Protein AF-A0A511BC73-F1 (afdb_monomer_lite)

Secondary structure (DSSP, 8-state):
-HHHHHHHHHHHHH--HHHHHHHHHHHHHHHHHHHHHHHHHHHHHS-HHHHHHHHHHHHHHTT--HHHHHHHHHHHHHHHHHGGGSHHHHHHHHH-S-HHHHHHHHHHGGGGGGHHHHHHHHHHHHHHTT---SSGGGHHHHHHHHHS-HHHHHHHHHHHHHHHHHHHHHHHHHHHHHIIIIISTT--HHHHHHHHHHHHHHHHHHHHHHHHH----HHHHHHHHHHHHHTTHHHHHHHHTTEE--HHHHHHHHHHHHHHHHHHHHTT---TT--HHHHHHHHHHHHHHHHS--EEPPTTSHHHHHHHHHHTTS--

Organism: NCBI:txid1307948

Structure (mmCIF, N/CA/C/O backbone):
data_AF-A0A511BC73-F1
#
_entry.id   AF-A0A511BC73-F1
#
loop_
_atom_site.group_PDB
_atom_site.id
_atom_site.type_symbol
_atom_site.label_atom_id
_atom_site.label_alt_id
_atom_site.label_comp_id
_atom_site.label_asym_id
_atom_site.label_entity_id
_atom_site.label_seq_id
_atom_site.pdbx_PDB_ins_code
_atom_site.Cartn_x
_atom_site.Cartn_y
_atom_site.Cartn_z
_atom_site.occupancy
_atom_site.B_iso_or_equiv
_atom_site.auth_seq_id
_atom_site.auth_comp_id
_atom_site.auth_asym_id
_atom_site.auth_atom_id
_atom_site.pdbx_PDB_model_num
ATOM 1 N N . MET A 1 1 ? 21.323 -2.247 4.397 1.00 65.62 1 MET A N 1
ATOM 2 C CA . MET A 1 1 ? 20.007 -2.261 5.076 1.00 65.62 1 MET A CA 1
ATOM 3 C C . MET A 1 1 ? 20.042 -1.584 6.439 1.00 65.62 1 MET A C 1
ATOM 5 O O . MET A 1 1 ? 19.253 -0.673 6.628 1.00 65.62 1 MET A O 1
ATOM 9 N N . LEU A 1 2 ? 20.962 -1.939 7.345 1.00 70.19 2 LEU A N 1
ATOM 10 C CA . LEU A 1 2 ? 21.127 -1.262 8.647 1.00 70.19 2 LEU A CA 1
ATOM 11 C C . LEU A 1 2 ? 21.254 0.269 8.550 1.00 70.19 2 LEU A C 1
ATOM 13 O O . LEU A 1 2 ? 20.572 0.986 9.271 1.00 70.19 2 LEU A O 1
ATOM 17 N N . THR A 1 3 ? 22.047 0.769 7.600 1.00 75.44 3 THR A N 1
ATOM 18 C CA . THR A 1 3 ? 22.188 2.212 7.336 1.00 75.44 3 THR A CA 1
ATOM 19 C C . THR A 1 3 ? 20.869 2.871 6.924 1.00 75.44 3 THR A C 1
ATOM 21 O O . THR A 1 3 ? 20.518 3.923 7.447 1.00 75.44 3 THR A O 1
ATOM 24 N N . ALA A 1 4 ? 20.099 2.230 6.041 1.00 73.56 4 ALA A N 1
ATOM 25 C CA . ALA A 1 4 ? 18.786 2.714 5.619 1.00 73.56 4 ALA A CA 1
ATOM 26 C C . ALA A 1 4 ? 17.777 2.715 6.780 1.00 73.56 4 ALA A C 1
ATOM 28 O O . ALA A 1 4 ? 17.072 3.701 6.969 1.00 73.56 4 ALA A O 1
ATOM 29 N N . GLY A 1 5 ? 17.756 1.655 7.596 1.00 73.19 5 GLY A N 1
ATOM 30 C CA . GLY A 1 5 ? 16.916 1.574 8.794 1.00 73.19 5 GLY A CA 1
ATOM 31 C C . GLY A 1 5 ? 17.239 2.660 9.821 1.00 73.19 5 GLY A C 1
ATOM 32 O O . GLY A 1 5 ? 16.329 3.292 10.350 1.00 73.19 5 GLY A O 1
ATOM 33 N N . GLY A 1 6 ? 18.527 2.942 10.039 1.00 77.75 6 GLY A N 1
ATOM 34 C CA . GLY A 1 6 ? 18.976 4.024 10.917 1.00 77.75 6 GLY A CA 1
ATOM 35 C C . GLY A 1 6 ? 18.544 5.409 10.429 1.00 77.75 6 GLY A C 1
ATOM 36 O O . GLY A 1 6 ? 18.034 6.199 11.218 1.00 77.75 6 GLY A O 1
ATOM 37 N N . ILE A 1 7 ? 18.672 5.682 9.125 1.00 81.06 7 ILE A N 1
ATOM 38 C CA . ILE A 1 7 ? 18.214 6.944 8.515 1.00 81.06 7 ILE A CA 1
ATOM 39 C C . ILE A 1 7 ? 16.698 7.100 8.665 1.00 81.06 7 ILE A C 1
ATOM 41 O O . ILE A 1 7 ? 16.226 8.171 9.038 1.00 81.06 7 ILE A O 1
ATOM 45 N N . VAL A 1 8 ? 15.936 6.034 8.410 1.00 78.50 8 VAL A N 1
ATOM 46 C CA . VAL A 1 8 ? 14.476 6.027 8.572 1.00 78.50 8 VAL A CA 1
ATOM 47 C C . VAL A 1 8 ? 14.093 6.296 10.023 1.00 78.50 8 VAL A C 1
ATOM 49 O O . VAL A 1 8 ? 13.240 7.144 10.276 1.00 78.50 8 VAL A O 1
ATOM 52 N N . PHE A 1 9 ? 14.712 5.599 10.976 1.00 76.69 9 PHE A N 1
ATOM 53 C CA . PHE A 1 9 ? 14.419 5.788 12.392 1.00 76.69 9 PHE A CA 1
ATOM 54 C C . PHE A 1 9 ? 14.728 7.217 12.838 1.00 76.69 9 PHE A C 1
ATOM 56 O O . PHE A 1 9 ? 13.879 7.859 13.448 1.00 76.69 9 PHE A O 1
ATOM 63 N N . LEU A 1 10 ? 15.903 7.740 12.479 1.00 80.25 10 LEU A N 1
ATOM 64 C CA . LEU A 1 10 ? 16.304 9.102 12.818 1.00 80.25 10 LEU A CA 1
ATOM 65 C C . LEU A 1 10 ? 15.359 10.132 12.191 1.00 80.25 10 LEU A C 1
ATOM 67 O O . LEU A 1 10 ? 14.933 11.069 12.863 1.00 80.25 10 LEU A O 1
ATOM 71 N N . TYR A 1 11 ? 14.959 9.916 10.934 1.00 80.19 11 TYR A N 1
ATOM 72 C CA . TYR A 1 11 ? 13.943 10.734 10.285 1.00 80.19 11 TYR A CA 1
ATOM 73 C C . TYR A 1 11 ? 12.630 10.700 11.065 1.00 80.19 11 TYR A C 1
ATOM 75 O O . TYR A 1 11 ? 12.110 11.765 11.362 1.00 80.19 11 TYR A O 1
ATOM 83 N N . ILE A 1 12 ? 12.109 9.529 11.438 1.00 77.19 12 ILE A N 1
ATOM 84 C CA . ILE A 1 12 ? 10.829 9.405 12.156 1.00 77.19 12 ILE A CA 1
ATOM 85 C C . ILE A 1 12 ? 10.908 10.003 13.567 1.00 77.19 12 ILE A C 1
ATOM 87 O O . ILE 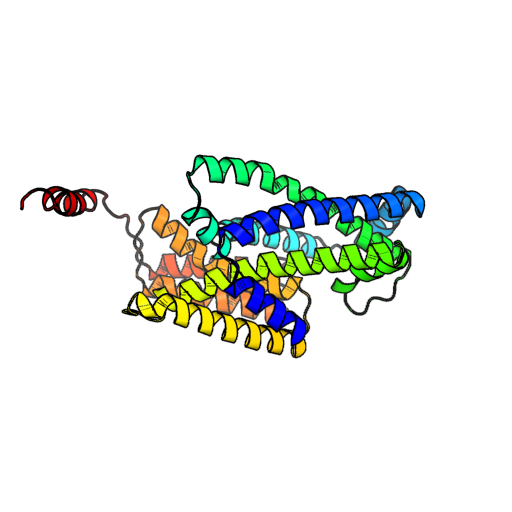A 1 12 ? 9.979 10.689 13.981 1.00 77.19 12 ILE A O 1
ATOM 91 N N . ALA A 1 13 ? 12.010 9.791 14.288 1.00 73.31 13 ALA A N 1
ATOM 92 C CA . ALA A 1 13 ? 12.205 10.316 15.639 1.00 73.31 13 ALA A CA 1
ATOM 93 C C . ALA A 1 13 ? 12.212 11.854 15.670 1.00 73.31 13 ALA A C 1
ATOM 95 O O . ALA A 1 13 ? 11.728 12.466 16.621 1.00 73.31 13 ALA A O 1
ATOM 96 N N . ILE A 1 14 ? 12.742 12.481 14.615 1.00 73.69 14 ILE A N 1
ATOM 97 C CA . ILE A 1 14 ? 12.799 13.942 14.471 1.00 73.69 14 ILE A CA 1
ATOM 98 C C . ILE A 1 14 ? 11.527 14.484 13.793 1.00 73.69 14 ILE A C 1
ATOM 100 O O . ILE A 1 14 ? 11.086 15.602 14.071 1.00 73.69 14 ILE A O 1
ATOM 104 N N . SER A 1 15 ? 10.917 13.706 12.899 1.00 66.44 15 SER A N 1
ATOM 105 C CA . SER A 1 15 ? 9.822 14.159 12.042 1.00 66.44 15 SER A CA 1
ATOM 106 C C . SER A 1 15 ? 8.466 13.976 12.705 1.00 66.44 15 SER A C 1
ATOM 108 O O . SER A 1 15 ? 7.923 12.880 12.796 1.00 66.44 15 SER A O 1
ATOM 110 N N . GLY A 1 16 ? 7.847 15.094 13.077 1.00 68.19 16 GLY A N 1
ATOM 111 C CA . GLY A 1 16 ? 6.411 15.130 13.341 1.00 68.19 16 GLY A CA 1
ATOM 112 C C . GLY A 1 16 ? 5.569 15.030 12.058 1.00 68.19 16 GLY A C 1
ATOM 113 O O . GLY A 1 16 ? 6.071 15.124 10.937 1.00 68.19 16 GLY A O 1
ATOM 114 N N . ILE A 1 17 ? 4.243 14.959 12.224 1.00 69.56 17 ILE A N 1
ATOM 115 C CA . ILE A 1 17 ? 3.255 14.883 11.124 1.00 69.56 17 ILE A CA 1
ATOM 116 C C . ILE A 1 17 ? 3.451 15.994 10.076 1.00 69.56 17 ILE A C 1
ATOM 118 O O . ILE A 1 17 ? 3.321 15.758 8.877 1.00 69.56 17 ILE A O 1
ATOM 122 N N . ARG A 1 18 ? 3.800 17.213 10.512 1.00 71.12 18 ARG A N 1
ATOM 123 C CA . ARG A 1 18 ? 4.000 18.356 9.604 1.00 71.12 18 ARG A CA 1
ATOM 124 C C . ARG A 1 18 ? 5.222 18.184 8.702 1.00 71.12 18 ARG A C 1
ATOM 126 O O . ARG A 1 18 ? 5.148 18.551 7.536 1.00 71.12 18 ARG A O 1
ATOM 133 N N . ALA A 1 19 ? 6.313 17.614 9.214 1.00 75.94 19 ALA A N 1
ATOM 134 C CA . ALA A 1 19 ? 7.517 17.369 8.422 1.00 75.94 19 ALA A CA 1
ATOM 135 C C . ALA A 1 19 ? 7.239 16.349 7.305 1.00 75.94 19 ALA A C 1
ATOM 137 O O . ALA A 1 19 ? 7.610 16.580 6.157 1.00 75.94 19 ALA A O 1
ATOM 138 N N . SER A 1 20 ? 6.489 15.286 7.615 1.00 75.50 20 SER A N 1
ATOM 139 C CA . SER A 1 20 ? 6.067 14.282 6.628 1.00 75.50 20 SER A CA 1
ATOM 140 C C . SER A 1 20 ? 5.235 14.896 5.489 1.00 75.50 20 SER A C 1
ATOM 142 O O . SER A 1 20 ? 5.444 14.567 4.322 1.00 75.50 20 SER A O 1
ATOM 144 N N . ALA A 1 21 ? 4.370 15.874 5.790 1.00 78.69 21 ALA A N 1
ATOM 145 C CA . ALA A 1 21 ? 3.572 16.561 4.773 1.00 78.69 21 ALA A CA 1
ATOM 146 C C . ALA A 1 21 ? 4.428 17.355 3.765 1.00 78.69 21 ALA A C 1
ATOM 148 O O . ALA A 1 21 ? 4.228 17.220 2.559 1.00 78.69 21 ALA A O 1
ATOM 149 N N . TYR A 1 22 ? 5.406 18.144 4.229 1.00 82.00 22 TYR A N 1
ATOM 150 C CA . TYR A 1 22 ? 6.302 18.888 3.330 1.00 82.00 22 TYR A CA 1
ATOM 151 C C . TYR A 1 22 ? 7.173 17.955 2.482 1.00 82.00 22 TYR A C 1
ATOM 153 O O . TYR A 1 22 ? 7.329 18.175 1.281 1.00 82.00 22 TYR A O 1
ATOM 161 N N . VAL A 1 23 ? 7.698 16.887 3.088 1.00 86.56 23 VAL A N 1
ATOM 162 C CA . VAL A 1 23 ? 8.509 15.895 2.371 1.00 86.56 23 VAL A CA 1
ATOM 163 C C . VAL A 1 23 ? 7.677 15.154 1.321 1.00 86.56 23 VAL A C 1
ATOM 165 O O . VAL A 1 23 ? 8.188 14.897 0.232 1.00 86.56 23 VAL A O 1
ATOM 168 N N . SER A 1 24 ? 6.391 14.886 1.579 1.00 85.94 24 SER A N 1
ATOM 169 C CA . SER A 1 24 ? 5.490 14.315 0.568 1.00 85.94 24 SER A CA 1
ATOM 170 C C . SER A 1 24 ? 5.375 15.210 -0.663 1.00 85.94 24 SER A C 1
ATOM 172 O O . SER A 1 24 ? 5.513 14.710 -1.774 1.00 85.94 24 SER A O 1
ATOM 174 N N . VAL A 1 25 ? 5.209 16.525 -0.484 1.00 86.94 25 VAL A N 1
ATOM 175 C CA . VAL A 1 25 ? 5.129 17.468 -1.613 1.00 86.94 25 VAL A CA 1
ATOM 176 C C . VAL A 1 25 ? 6.430 17.474 -2.418 1.00 86.94 25 VAL A C 1
ATOM 178 O O . VAL A 1 25 ? 6.392 17.387 -3.644 1.00 86.94 25 VAL A O 1
ATOM 181 N N . MET A 1 26 ? 7.589 17.528 -1.751 1.00 87.88 26 MET A N 1
ATOM 182 C CA . ME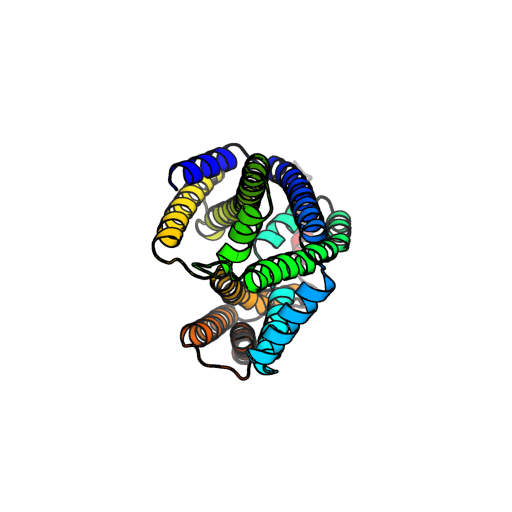T A 1 26 ? 8.881 17.476 -2.451 1.00 87.88 26 MET A CA 1
ATOM 183 C C . MET A 1 26 ? 9.066 16.162 -3.214 1.00 87.88 26 MET A C 1
ATOM 185 O O . MET A 1 26 ? 9.521 16.171 -4.356 1.00 87.88 26 MET A O 1
ATOM 189 N N . LYS A 1 27 ? 8.671 15.038 -2.607 1.00 90.31 27 LYS A N 1
ATOM 190 C CA . LYS A 1 27 ? 8.666 13.722 -3.248 1.00 90.31 27 LYS A CA 1
ATOM 191 C C . LYS A 1 27 ? 7.784 13.716 -4.494 1.00 90.31 27 LYS A C 1
ATOM 193 O O . LYS A 1 27 ? 8.234 13.242 -5.530 1.00 90.31 27 LYS A O 1
ATOM 198 N N . ASP A 1 28 ? 6.556 14.220 -4.411 1.00 89.88 28 ASP A N 1
ATOM 199 C CA . ASP A 1 28 ? 5.620 14.221 -5.541 1.00 89.88 28 ASP A CA 1
ATOM 200 C C . A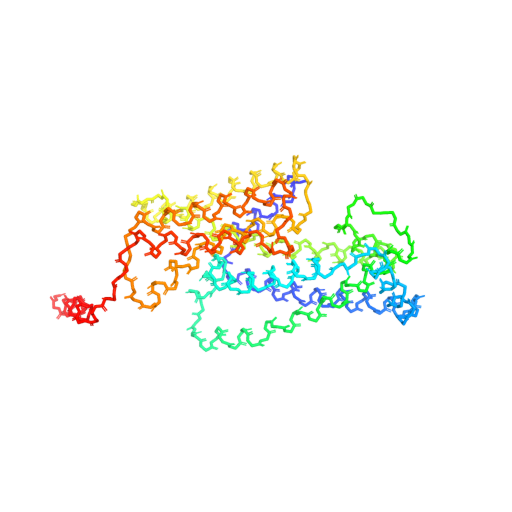SP A 1 28 ? 6.167 15.030 -6.726 1.00 89.88 28 ASP A C 1
ATOM 202 O O . ASP A 1 28 ? 6.173 14.539 -7.856 1.00 89.88 28 ASP A O 1
ATOM 206 N N . LEU A 1 29 ? 6.731 16.216 -6.470 1.00 91.38 29 LEU A N 1
ATOM 207 C CA . LEU A 1 29 ? 7.395 17.022 -7.500 1.00 91.38 29 LEU A CA 1
ATOM 208 C C . LEU A 1 29 ? 8.596 16.296 -8.123 1.00 91.38 29 LEU A C 1
ATOM 210 O O . LEU A 1 29 ? 8.768 16.308 -9.342 1.00 91.38 29 LEU A O 1
ATOM 214 N N . LEU A 1 30 ? 9.408 15.632 -7.298 1.00 92.69 30 LEU A N 1
ATOM 215 C CA . LEU A 1 30 ? 10.567 14.872 -7.759 1.00 92.69 30 LEU A CA 1
ATOM 216 C C . LEU A 1 30 ? 10.159 13.667 -8.618 1.00 92.69 30 LEU A C 1
ATOM 218 O O . LEU A 1 30 ? 10.783 13.406 -9.643 1.00 92.69 30 LEU A O 1
ATOM 222 N N . VAL A 1 31 ? 9.094 12.954 -8.243 1.00 90.56 31 VAL A N 1
ATOM 223 C CA . VAL A 1 31 ? 8.557 11.831 -9.025 1.00 90.56 31 VAL A CA 1
ATOM 224 C C . VAL A 1 31 ? 8.052 12.307 -10.387 1.00 90.56 31 VAL A C 1
ATOM 226 O O . VAL A 1 31 ? 8.367 11.678 -11.396 1.00 90.56 31 VAL A O 1
ATOM 229 N N . LEU A 1 32 ? 7.339 13.436 -10.447 1.00 90.06 32 LEU A N 1
ATOM 230 C CA . LEU A 1 32 ? 6.907 14.024 -11.719 1.00 90.06 32 LEU A CA 1
ATOM 231 C C . LEU A 1 32 ? 8.102 14.384 -12.609 1.00 90.06 32 LEU A C 1
ATOM 233 O O . LEU A 1 32 ? 8.118 14.026 -13.786 1.00 90.06 32 LEU A O 1
ATOM 237 N N . PHE A 1 33 ? 9.129 15.022 -12.044 1.00 92.56 33 PHE A N 1
ATOM 238 C CA . PHE A 1 33 ? 10.363 15.340 -12.763 1.00 92.56 33 PHE A CA 1
ATOM 239 C C . PHE A 1 33 ? 11.059 14.086 -13.319 1.00 92.56 33 PHE A C 1
ATOM 241 O O . PHE A 1 33 ? 11.465 14.061 -14.485 1.00 92.56 33 PHE A O 1
ATOM 248 N N . ILE A 1 34 ? 11.160 13.025 -12.512 1.00 93.00 34 ILE A N 1
ATOM 249 C CA . ILE A 1 34 ? 11.736 11.738 -12.922 1.00 93.00 34 ILE A CA 1
ATOM 250 C C . ILE A 1 34 ? 10.956 11.150 -14.102 1.00 93.00 34 ILE A C 1
ATOM 252 O O . ILE A 1 34 ? 11.562 10.777 -15.106 1.00 93.00 34 ILE A O 1
ATOM 256 N N . ILE A 1 35 ? 9.625 11.098 -14.006 1.00 89.62 35 ILE A N 1
ATOM 257 C CA . ILE A 1 35 ? 8.770 10.533 -15.057 1.00 89.62 35 ILE A CA 1
ATOM 258 C C . ILE A 1 35 ? 8.927 11.322 -16.355 1.00 89.62 35 ILE A C 1
ATOM 260 O O . ILE A 1 35 ? 9.179 10.718 -17.395 1.00 89.62 35 ILE A O 1
ATOM 264 N N . ILE A 1 36 ? 8.850 12.654 -16.299 1.00 90.56 36 ILE A N 1
ATOM 265 C CA . ILE A 1 36 ? 9.028 13.513 -17.479 1.00 90.56 36 ILE A CA 1
ATOM 266 C C . ILE A 1 36 ? 10.392 13.251 -18.122 1.00 90.56 36 ILE A C 1
ATOM 268 O O . ILE A 1 36 ? 10.478 13.097 -19.337 1.00 90.56 36 ILE A O 1
ATOM 272 N N . THR A 1 37 ? 11.452 13.133 -17.321 1.00 92.38 37 THR A N 1
ATOM 273 C CA . THR A 1 37 ? 12.802 12.886 -17.843 1.00 92.38 37 THR A CA 1
ATOM 274 C C . THR A 1 37 ? 12.906 11.536 -18.551 1.00 92.38 37 THR A C 1
ATOM 276 O O . THR A 1 37 ? 13.475 11.457 -19.639 1.00 92.38 37 THR A O 1
ATOM 279 N N . ILE A 1 38 ? 12.324 10.480 -17.974 1.00 91.12 38 ILE A N 1
ATOM 280 C CA . ILE A 1 38 ? 12.311 9.146 -18.587 1.00 91.12 38 ILE A CA 1
ATOM 281 C C . ILE A 1 38 ? 11.502 9.158 -19.887 1.00 91.12 38 ILE A C 1
ATOM 283 O O . ILE A 1 38 ? 11.962 8.629 -20.893 1.00 91.12 38 ILE A O 1
ATOM 287 N N . VAL A 1 39 ? 10.329 9.794 -19.899 1.00 87.75 39 VAL A N 1
ATOM 288 C CA . VAL A 1 39 ? 9.475 9.893 -21.094 1.00 87.75 39 VAL A CA 1
ATOM 289 C C . VAL A 1 39 ? 10.174 10.667 -22.209 1.00 87.75 39 VAL A C 1
ATOM 291 O O . VAL A 1 39 ? 10.155 10.237 -23.358 1.00 87.75 39 VAL A O 1
ATOM 294 N N . MET A 1 40 ? 10.851 11.768 -21.879 1.00 90.19 40 MET A N 1
ATOM 295 C CA . MET A 1 40 ? 11.648 12.530 -22.843 1.00 90.19 40 MET A CA 1
ATOM 296 C C . MET A 1 40 ? 12.825 11.720 -23.394 1.00 90.19 40 MET A C 1
ATOM 298 O O . MET A 1 40 ? 13.165 11.868 -24.565 1.00 90.19 40 MET A O 1
ATOM 302 N N . ALA A 1 41 ? 13.450 10.870 -22.576 1.00 91.31 41 ALA A N 1
ATOM 303 C CA . ALA A 1 41 ? 14.492 9.961 -23.041 1.00 91.31 41 ALA A CA 1
ATOM 304 C C . ALA A 1 41 ? 13.911 8.883 -23.974 1.00 91.31 41 ALA A C 1
ATOM 306 O O . ALA A 1 41 ? 14.449 8.667 -25.054 1.00 91.31 41 ALA A O 1
ATOM 307 N N . LEU A 1 42 ? 12.767 8.288 -23.620 1.00 89.44 42 LEU A N 1
ATOM 308 C CA . LEU A 1 42 ? 12.065 7.304 -24.453 1.00 89.44 42 LEU A CA 1
ATOM 309 C C . LEU A 1 42 ? 11.700 7.873 -25.827 1.00 89.44 42 LEU A C 1
ATOM 311 O O . LEU A 1 42 ? 11.977 7.241 -26.838 1.00 89.44 42 LEU A O 1
ATOM 315 N N . LEU A 1 43 ? 11.144 9.088 -25.858 1.00 86.12 43 LEU A N 1
ATOM 316 C CA . LEU A 1 43 ? 10.785 9.803 -27.087 1.00 86.12 43 LEU A CA 1
ATOM 317 C C . LEU A 1 43 ? 11.974 10.066 -28.020 1.00 86.12 43 LEU A C 1
ATOM 319 O O . LEU A 1 43 ? 11.775 10.253 -29.218 1.00 86.12 43 LEU A O 1
ATOM 323 N N . LYS A 1 44 ? 13.195 10.132 -27.477 1.00 87.56 44 LYS A N 1
ATOM 324 C CA . LYS A 1 44 ? 14.422 10.331 -28.258 1.00 87.56 44 LYS A CA 1
ATOM 325 C C . LYS A 1 44 ? 15.008 9.020 -28.770 1.00 87.56 44 LYS A C 1
ATOM 327 O O . LYS A 1 44 ? 15.598 9.023 -29.845 1.00 87.56 44 LYS A O 1
ATOM 332 N N . THR A 1 45 ? 14.888 7.945 -27.996 1.00 84.31 45 THR A N 1
ATOM 333 C CA . THR A 1 45 ? 15.502 6.651 -28.320 1.00 84.31 45 THR A CA 1
ATOM 334 C C . THR A 1 45 ? 14.637 5.826 -29.265 1.00 84.31 45 THR A C 1
ATOM 336 O O . THR A 1 45 ? 15.163 5.222 -30.193 1.00 84.31 45 THR A O 1
ATOM 339 N N . ASP A 1 46 ? 13.319 5.817 -29.061 1.00 84.56 46 ASP A N 1
ATOM 340 C CA . ASP A 1 46 ? 12.410 4.913 -29.759 1.00 84.56 46 ASP A CA 1
ATOM 341 C C . ASP A 1 46 ? 11.136 5.605 -30.240 1.00 84.56 46 ASP A C 1
ATOM 343 O O . ASP A 1 46 ? 10.648 6.586 -29.674 1.00 84.56 46 ASP A O 1
ATOM 347 N N . ASN A 1 47 ? 10.521 5.020 -31.267 1.00 85.19 47 ASN A N 1
ATOM 348 C CA . ASN A 1 47 ? 9.176 5.402 -31.664 1.00 85.19 47 ASN A CA 1
ATOM 349 C C . ASN A 1 47 ? 8.149 4.778 -30.705 1.00 85.19 47 ASN A C 1
ATOM 351 O O . ASN A 1 47 ? 7.970 3.558 -30.672 1.00 85.19 47 ASN A O 1
ATOM 355 N N . ILE A 1 48 ? 7.424 5.629 -29.974 1.00 83.44 48 ILE A N 1
ATOM 356 C CA . ILE A 1 48 ? 6.373 5.225 -29.028 1.00 83.44 48 ILE A CA 1
ATOM 357 C C . ILE A 1 48 ? 5.348 4.280 -29.666 1.00 83.44 48 ILE A C 1
ATOM 359 O O . ILE A 1 48 ? 4.924 3.322 -29.023 1.00 83.44 48 ILE A O 1
ATOM 363 N N . SER A 1 49 ? 4.962 4.511 -30.924 1.00 83.50 49 SER A N 1
ATOM 364 C CA . SER A 1 49 ? 3.974 3.662 -31.603 1.00 83.50 49 SER A CA 1
ATOM 365 C C . SER A 1 49 ? 4.470 2.223 -31.783 1.00 83.50 49 SER A C 1
ATOM 367 O O . SER A 1 49 ? 3.697 1.278 -31.628 1.00 83.50 49 SER A O 1
ATOM 369 N N . THR A 1 50 ? 5.772 2.040 -32.020 1.00 83.62 50 THR A N 1
ATOM 370 C CA . THR A 1 50 ? 6.403 0.719 -32.111 1.00 83.62 50 THR A CA 1
ATOM 371 C C . THR A 1 50 ? 6.449 0.044 -30.745 1.00 83.62 50 THR A C 1
ATOM 373 O O . THR A 1 50 ? 6.068 -1.122 -30.647 1.00 83.62 50 THR A O 1
ATOM 376 N N . LEU A 1 51 ? 6.842 0.774 -29.693 1.00 84.25 51 LEU A N 1
ATOM 377 C CA . LEU A 1 51 ? 6.863 0.257 -28.319 1.00 84.25 51 LEU A CA 1
ATOM 378 C C . LEU A 1 51 ? 5.476 -0.215 -27.874 1.00 84.25 51 LEU A C 1
ATOM 380 O O . LEU A 1 51 ? 5.346 -1.313 -27.336 1.00 84.25 51 LEU A O 1
ATOM 384 N N . PHE A 1 52 ? 4.437 0.581 -28.147 1.00 84.75 52 PHE A N 1
ATOM 385 C CA . PHE A 1 52 ? 3.059 0.191 -27.866 1.00 84.75 52 PHE A CA 1
ATOM 386 C C . PHE A 1 52 ? 2.655 -1.039 -28.662 1.00 84.75 52 PHE A C 1
ATOM 388 O O . PHE A 1 52 ? 2.193 -1.993 -28.057 1.00 84.75 52 PHE A O 1
ATOM 395 N N . ARG A 1 53 ? 2.870 -1.056 -29.983 1.00 83.81 53 ARG A N 1
ATOM 396 C CA . ARG A 1 53 ? 2.466 -2.182 -30.835 1.00 83.81 53 ARG A CA 1
ATOM 397 C C . ARG A 1 53 ? 3.115 -3.496 -30.403 1.00 83.81 53 ARG A C 1
ATOM 399 O O . ARG A 1 53 ? 2.433 -4.513 -30.332 1.00 83.81 53 ARG A O 1
ATOM 406 N N . VAL A 1 54 ? 4.418 -3.486 -30.118 1.00 79.94 54 VAL A N 1
ATOM 407 C CA . VAL A 1 54 ? 5.130 -4.691 -29.666 1.00 79.94 54 VAL A CA 1
ATOM 408 C C . VAL A 1 54 ? 4.660 -5.099 -28.272 1.00 79.94 54 VAL A C 1
ATOM 410 O O . VAL A 1 54 ? 4.335 -6.265 -28.066 1.00 79.94 54 VAL A O 1
ATOM 413 N N . GLY A 1 55 ? 4.553 -4.144 -27.344 1.00 79.69 55 GLY A N 1
ATOM 414 C CA . GLY A 1 55 ? 4.067 -4.400 -25.990 1.00 79.69 55 GLY A CA 1
ATOM 415 C C . GLY A 1 55 ? 2.651 -4.979 -25.965 1.00 79.69 55 GLY A C 1
ATOM 416 O O . GLY A 1 55 ? 2.406 -5.968 -25.278 1.00 79.69 55 GLY A O 1
ATOM 417 N N . THR A 1 56 ? 1.726 -4.422 -26.752 1.00 79.00 56 THR A N 1
ATOM 418 C CA . THR A 1 56 ? 0.342 -4.907 -26.843 1.00 79.00 56 THR A CA 1
ATOM 419 C C . THR A 1 56 ? 0.248 -6.258 -27.529 1.00 79.00 56 THR A C 1
ATOM 421 O O . THR A 1 56 ? -0.478 -7.118 -27.045 1.00 79.00 56 THR A O 1
ATOM 424 N N . ASN A 1 57 ? 0.983 -6.484 -28.621 1.00 80.69 57 ASN A N 1
ATOM 425 C CA . ASN A 1 57 ? 0.968 -7.782 -29.298 1.00 80.69 57 ASN A CA 1
ATOM 426 C C . ASN A 1 57 ? 1.464 -8.892 -28.367 1.00 80.69 57 ASN A C 1
ATOM 428 O O . ASN A 1 57 ? 0.862 -9.957 -28.315 1.00 80.69 57 ASN A O 1
ATOM 432 N N . GLU A 1 58 ? 2.504 -8.628 -27.578 1.00 72.12 58 GLU A N 1
ATOM 433 C CA . GLU A 1 58 ? 2.969 -9.560 -26.550 1.00 72.12 58 GLU A CA 1
ATOM 434 C C . GLU A 1 58 ? 1.948 -9.768 -25.428 1.00 72.12 58 GLU A C 1
ATOM 436 O O . GLU A 1 58 ? 1.732 -10.902 -25.013 1.00 72.12 58 GLU A O 1
ATOM 441 N N . LEU A 1 59 ? 1.264 -8.720 -24.959 1.00 72.56 59 LEU A N 1
ATOM 442 C CA . LEU A 1 59 ? 0.176 -8.865 -23.980 1.00 72.56 59 LEU A CA 1
ATOM 443 C C . LEU A 1 59 ? -0.933 -9.796 -24.494 1.00 72.56 59 LEU A C 1
ATOM 445 O O . LEU A 1 59 ? -1.385 -10.677 -23.765 1.00 72.56 59 LEU A O 1
ATOM 449 N N . TYR A 1 60 ? -1.327 -9.650 -25.760 1.00 70.06 60 TYR A N 1
ATOM 450 C CA . TYR A 1 60 ? -2.307 -10.540 -26.383 1.00 70.06 60 TYR A CA 1
ATOM 451 C C . TYR A 1 60 ? -1.760 -11.965 -26.563 1.00 70.06 60 TYR A C 1
ATOM 453 O O . TYR A 1 60 ? -2.447 -12.929 -26.228 1.00 70.06 60 TYR A O 1
ATOM 461 N N . ASN A 1 61 ? -0.514 -12.112 -27.021 1.00 67.12 61 ASN A N 1
ATOM 462 C CA . ASN A 1 61 ? 0.110 -13.412 -27.298 1.00 67.12 61 ASN A CA 1
ATOM 463 C C . ASN A 1 61 ? 0.451 -14.214 -26.033 1.00 67.12 61 ASN A C 1
ATOM 465 O O . ASN A 1 61 ? 0.410 -15.442 -26.053 1.00 67.12 61 ASN A O 1
ATOM 469 N N . THR A 1 62 ? 0.762 -13.541 -24.924 1.00 64.38 62 THR A N 1
ATOM 470 C CA . THR A 1 62 ? 1.034 -14.172 -23.619 1.00 64.38 62 THR A CA 1
ATOM 471 C C . THR A 1 62 ? -0.236 -14.595 -22.880 1.00 64.38 62 THR A C 1
ATOM 473 O O . THR A 1 62 ? -0.157 -15.143 -21.781 1.00 64.38 62 THR A O 1
ATOM 476 N N . GLY A 1 63 ? -1.405 -14.402 -23.497 1.00 53.16 63 GLY A N 1
ATOM 477 C CA . GLY A 1 63 ? -2.674 -14.855 -22.957 1.00 53.16 63 GLY A CA 1
ATOM 478 C C . GLY A 1 63 ? -3.198 -13.935 -21.864 1.00 53.16 63 GLY A C 1
ATOM 479 O O . GLY A 1 63 ? -3.471 -14.398 -20.752 1.00 53.16 63 GLY A O 1
ATOM 480 N N . PHE A 1 64 ? -3.429 -12.660 -22.205 1.00 60.41 64 PHE A N 1
ATOM 481 C CA . PHE A 1 64 ? -4.455 -11.838 -21.552 1.00 60.41 64 PHE A CA 1
ATOM 482 C C . PHE A 1 64 ? -5.818 -12.532 -21.717 1.00 60.41 64 PHE A C 1
ATOM 484 O O . PHE A 1 64 ? -6.634 -12.224 -22.580 1.00 60.41 64 PHE A O 1
ATOM 491 N N . SER A 1 65 ? -6.028 -13.587 -20.936 1.00 65.69 65 SER A N 1
ATOM 492 C CA . SER A 1 65 ? -7.304 -14.274 -20.844 1.00 65.69 65 SER A CA 1
ATOM 493 C C . SER A 1 65 ? -8.277 -13.348 -20.122 1.00 65.69 65 SER A C 1
ATOM 495 O O . SER A 1 65 ? -7.886 -12.656 -19.177 1.00 65.69 65 SER A O 1
ATOM 497 N N . GLY A 1 66 ? -9.567 -13.396 -20.473 1.00 75.25 66 GLY A N 1
ATOM 498 C CA . GLY A 1 66 ? -10.605 -12.642 -19.748 1.00 75.25 66 GLY A CA 1
ATOM 499 C C . GLY A 1 66 ? -10.619 -12.918 -18.234 1.00 75.25 66 GLY A C 1
ATOM 500 O O . GLY A 1 66 ? -11.170 -12.151 -17.448 1.00 75.25 66 GLY A O 1
ATOM 501 N N . ARG A 1 67 ? -9.946 -13.987 -17.794 1.00 81.00 67 ARG A N 1
ATOM 502 C CA . ARG A 1 67 ? -9.725 -14.338 -16.394 1.00 81.00 67 ARG A CA 1
ATOM 503 C C . ARG A 1 67 ? 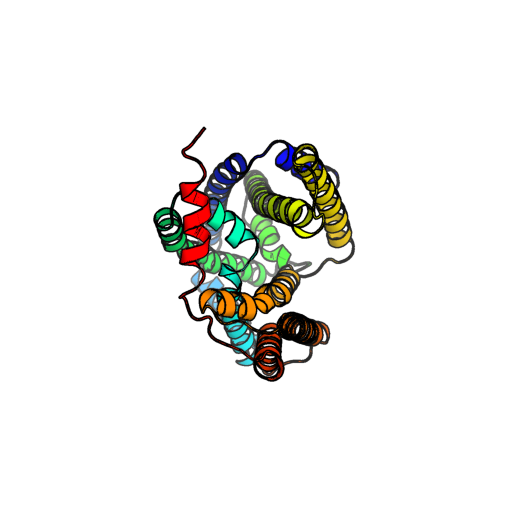-8.716 -13.432 -15.679 1.00 81.00 67 ARG A C 1
ATOM 505 O O . ARG A 1 67 ? -8.980 -13.019 -14.554 1.00 81.00 67 ARG A O 1
ATOM 512 N N . GLN A 1 68 ? -7.592 -13.083 -16.310 1.00 81.56 68 GLN A N 1
ATOM 513 C CA . GLN A 1 68 ? -6.631 -12.126 -15.739 1.00 81.56 68 GLN A CA 1
ATOM 514 C C . GLN A 1 68 ? -7.225 -10.715 -15.671 1.00 81.56 68 GLN A C 1
ATOM 516 O O . GLN A 1 68 ? -7.017 -10.002 -14.690 1.00 81.56 68 GLN A O 1
ATOM 521 N N . GLU A 1 69 ? -8.023 -10.342 -16.671 1.00 82.69 69 GLU A N 1
ATOM 522 C CA . GLU A 1 69 ? -8.765 -9.079 -16.682 1.00 82.69 69 GLU A CA 1
ATOM 523 C C . GLU A 1 69 ? -9.801 -9.032 -15.560 1.00 82.69 69 GLU A C 1
ATOM 525 O O . GLU A 1 69 ? -9.839 -8.070 -14.794 1.00 82.69 69 GLU A O 1
ATOM 530 N N . SER A 1 70 ? -10.584 -10.103 -15.400 1.00 88.44 70 SER A N 1
ATOM 531 C CA . SER A 1 70 ? -11.532 -10.240 -14.290 1.00 88.44 70 SER A CA 1
ATOM 532 C C . SER A 1 70 ? -10.823 -10.120 -12.941 1.00 88.44 70 SER A C 1
ATOM 534 O O . SER A 1 70 ? -11.333 -9.463 -12.026 1.00 88.44 70 SER A O 1
ATOM 536 N N . PHE A 1 71 ? -9.611 -10.674 -12.827 1.00 89.19 71 PHE A N 1
ATOM 537 C CA . PHE A 1 71 ? -8.835 -10.609 -11.592 1.00 89.19 71 PHE A CA 1
ATOM 538 C C . PHE A 1 71 ? -8.363 -9.190 -11.330 1.00 89.19 71 PHE A C 1
ATOM 540 O O . PHE A 1 71 ? -8.544 -8.684 -10.224 1.00 89.19 71 PHE A O 1
ATOM 547 N N . ALA A 1 72 ? -7.833 -8.507 -12.343 1.00 88.19 72 ALA A N 1
ATOM 548 C CA . ALA A 1 72 ? -7.438 -7.112 -12.234 1.00 88.19 72 ALA A CA 1
ATOM 549 C C . ALA A 1 72 ? -8.630 -6.213 -11.860 1.00 88.19 72 ALA A C 1
ATOM 551 O O . ALA A 1 72 ? -8.535 -5.452 -10.900 1.00 88.19 72 ALA A O 1
ATOM 552 N N . MET A 1 73 ? -9.772 -6.352 -12.541 1.00 90.88 73 MET A N 1
ATOM 553 C CA . MET A 1 73 ? -10.977 -5.549 -12.301 1.00 90.88 73 MET A CA 1
ATOM 554 C C . MET A 1 73 ? -11.563 -5.781 -10.904 1.00 90.88 73 MET A C 1
ATOM 556 O O . MET A 1 73 ? -11.830 -4.827 -10.173 1.00 90.88 73 MET A O 1
ATOM 560 N N . SER A 1 74 ? -11.718 -7.043 -10.492 1.00 93.88 74 SER A N 1
ATOM 561 C CA . SER A 1 74 ? -12.209 -7.376 -9.149 1.00 93.88 74 SER A CA 1
ATOM 562 C C . SER A 1 74 ? -11.237 -6.931 -8.054 1.00 93.88 74 SER A C 1
ATOM 564 O O . SER A 1 74 ? -11.672 -6.466 -7.002 1.00 93.88 74 SER A O 1
ATOM 566 N N . THR A 1 75 ? -9.928 -6.986 -8.316 1.00 92.56 75 THR A N 1
ATOM 567 C CA . THR A 1 75 ? -8.891 -6.457 -7.420 1.00 92.56 75 THR A CA 1
ATOM 568 C C . THR A 1 75 ? -8.981 -4.938 -7.291 1.00 92.56 75 THR A C 1
ATOM 570 O O . THR A 1 75 ? -8.961 -4.428 -6.173 1.00 92.56 75 THR A O 1
ATOM 573 N N . MET A 1 76 ? -9.127 -4.209 -8.401 1.00 92.38 76 MET A N 1
ATOM 574 C CA . MET A 1 76 ? -9.298 -2.751 -8.392 1.00 92.38 76 MET A CA 1
ATOM 575 C C . MET A 1 76 ? -10.544 -2.344 -7.607 1.00 92.38 76 MET A C 1
ATOM 577 O O . MET A 1 76 ? -10.470 -1.456 -6.761 1.00 92.38 76 MET A O 1
ATOM 581 N N . PHE A 1 77 ? -11.671 -3.025 -7.835 1.00 94.62 77 PHE A N 1
ATOM 582 C CA . PHE A 1 77 ? -12.906 -2.785 -7.093 1.00 94.62 77 PHE A CA 1
ATOM 583 C C . PHE A 1 77 ? -12.727 -3.041 -5.591 1.00 94.62 77 PHE A C 1
ATOM 585 O O . PHE A 1 77 ? -13.063 -2.187 -4.771 1.00 94.62 77 PHE A O 1
ATOM 592 N N . PHE A 1 78 ? -12.148 -4.188 -5.231 1.00 94.81 78 PHE A N 1
ATOM 593 C CA . PHE A 1 78 ? -11.902 -4.570 -3.843 1.00 94.81 78 PHE A CA 1
ATOM 594 C C . PHE A 1 78 ? -10.980 -3.580 -3.114 1.00 94.81 78 PHE A C 1
ATOM 596 O O . PHE A 1 78 ? -11.250 -3.177 -1.984 1.00 94.81 78 PHE A O 1
ATOM 603 N N . GLN A 1 79 ? -9.916 -3.123 -3.772 1.00 93.56 79 GLN A N 1
ATOM 604 C CA . GLN A 1 79 ? -9.019 -2.124 -3.198 1.00 93.56 79 GLN A CA 1
ATOM 605 C C . GLN A 1 79 ? -9.684 -0.746 -3.096 1.00 93.56 79 GLN A C 1
ATOM 607 O O . GLN A 1 79 ? -9.506 -0.060 -2.091 1.00 93.56 79 GLN A O 1
ATOM 612 N N . ALA A 1 80 ? -10.499 -0.351 -4.080 1.00 92.19 80 ALA A N 1
ATOM 613 C CA . ALA A 1 80 ? -11.214 0.923 -4.060 1.00 92.19 80 ALA A CA 1
ATOM 614 C C . ALA A 1 80 ? -12.171 1.037 -2.861 1.00 92.19 80 ALA A C 1
ATOM 616 O O . ALA A 1 80 ? -12.207 2.081 -2.210 1.00 92.19 80 ALA A O 1
ATOM 617 N N . ILE A 1 81 ? -12.899 -0.034 -2.523 1.00 93.44 81 ILE A N 1
ATOM 618 C CA . ILE A 1 81 ? -13.787 -0.047 -1.347 1.00 93.44 81 ILE A CA 1
ATOM 619 C C . ILE A 1 81 ? -13.017 -0.133 -0.018 1.00 93.44 81 ILE A C 1
ATOM 621 O O . ILE A 1 81 ? -13.505 0.360 0.998 1.00 93.44 81 ILE A O 1
ATOM 625 N N . GLY A 1 82 ? -11.818 -0.727 -0.007 1.00 91.69 82 GLY A N 1
ATOM 626 C CA . GLY A 1 82 ? -10.960 -0.821 1.182 1.00 91.69 82 GLY A CA 1
ATOM 627 C C . GLY A 1 82 ? -10.164 0.453 1.484 1.00 91.69 82 GLY A C 1
ATOM 628 O O . GLY A 1 82 ? -9.842 0.733 2.640 1.00 91.69 82 GLY A O 1
ATOM 629 N N . MET A 1 83 ? -9.874 1.263 0.465 1.00 88.56 83 MET A N 1
ATOM 630 C CA . MET A 1 83 ? -9.013 2.447 0.558 1.00 88.56 83 MET A CA 1
ATOM 631 C C . MET A 1 83 ? -9.454 3.490 1.611 1.00 88.56 83 MET A C 1
ATOM 633 O O . MET A 1 83 ? -8.585 3.966 2.351 1.00 88.56 83 MET A O 1
ATOM 637 N N . PRO A 1 84 ? -10.754 3.820 1.782 1.00 87.12 84 PRO A N 1
ATOM 638 C CA . PRO A 1 84 ? -11.192 4.763 2.818 1.00 87.12 84 PRO A CA 1
ATOM 639 C C . PRO A 1 84 ? -10.957 4.270 4.252 1.00 87.12 84 PRO A C 1
ATOM 641 O O . PRO A 1 84 ? -10.844 5.080 5.168 1.00 87.12 84 PRO A O 1
ATOM 644 N N . ILE A 1 85 ? -10.891 2.951 4.443 1.00 90.38 85 ILE A N 1
ATOM 645 C CA . ILE A 1 85 ? -10.806 2.275 5.750 1.00 90.38 85 ILE A CA 1
ATOM 646 C C . ILE A 1 85 ? -9.356 1.939 6.095 1.00 90.38 85 ILE A C 1
ATOM 648 O O . ILE A 1 85 ? -9.032 1.586 7.229 1.00 90.38 85 ILE A O 1
ATOM 652 N N . PHE A 1 86 ? -8.458 2.088 5.122 1.00 89.25 86 PHE A N 1
ATOM 653 C CA . PHE A 1 86 ? -7.043 1.860 5.317 1.00 89.25 86 PHE A CA 1
ATOM 654 C C . PHE A 1 86 ? -6.530 2.709 6.494 1.00 89.25 86 PHE A C 1
ATOM 656 O O . PHE A 1 86 ? -6.777 3.918 6.518 1.00 89.25 86 PHE A O 1
ATOM 663 N N . PRO A 1 87 ? -5.807 2.129 7.473 1.00 85.56 87 PRO A N 1
ATOM 664 C CA . PRO A 1 87 ? -5.426 2.844 8.696 1.00 85.56 87 PRO A CA 1
ATOM 665 C C . PRO A 1 87 ? -4.706 4.174 8.442 1.00 85.56 87 PRO A C 1
ATOM 667 O O . PRO A 1 87 ? -4.930 5.164 9.140 1.00 85.56 87 PRO A O 1
ATOM 670 N N . LEU A 1 88 ? -3.882 4.211 7.393 1.00 83.81 88 LEU A N 1
ATOM 671 C CA . LEU A 1 88 ? -3.195 5.418 6.949 1.00 83.81 88 LEU A CA 1
ATOM 672 C C . LEU A 1 88 ? -4.173 6.518 6.497 1.00 83.81 88 LEU A C 1
ATOM 674 O O . LEU A 1 88 ? -4.006 7.677 6.874 1.00 83.81 88 LEU A O 1
ATOM 678 N N . SER A 1 89 ? -5.231 6.160 5.765 1.00 84.38 89 SER A N 1
ATOM 679 C CA . SER A 1 89 ? -6.301 7.080 5.361 1.00 84.38 89 SER A CA 1
ATOM 680 C C . SER A 1 89 ? -7.003 7.680 6.580 1.00 84.38 89 SER A C 1
ATOM 682 O O . SER A 1 89 ? -7.175 8.897 6.654 1.00 84.38 89 SER A O 1
ATOM 684 N N . CYS A 1 90 ? -7.332 6.861 7.583 1.00 79.31 90 CYS A N 1
ATOM 685 C CA . CYS A 1 90 ? -7.973 7.317 8.820 1.00 79.31 90 CYS A CA 1
ATOM 686 C C . CYS A 1 90 ? -7.136 8.371 9.561 1.00 79.31 90 CYS A C 1
ATOM 688 O O . CYS A 1 90 ? -7.676 9.383 10.012 1.00 79.31 90 CYS A O 1
ATOM 690 N N . ALA A 1 91 ? -5.817 8.184 9.647 1.00 79.75 91 ALA A N 1
ATOM 691 C CA . ALA A 1 91 ? -4.928 9.150 10.291 1.00 79.75 91 ALA A CA 1
ATOM 692 C C . ALA A 1 91 ? -4.910 10.508 9.568 1.00 79.75 91 ALA A C 1
ATOM 694 O O . ALA A 1 91 ? -4.940 11.560 10.215 1.00 79.75 91 ALA A O 1
ATOM 695 N N . TYR A 1 92 ? -4.932 10.509 8.233 1.00 78.62 92 TYR A N 1
ATOM 696 C CA . TYR A 1 92 ? -5.030 11.743 7.450 1.00 78.62 92 TYR A CA 1
ATOM 697 C C . TYR A 1 92 ? -6.394 12.426 7.596 1.00 78.62 92 TYR A C 1
ATOM 699 O O . TYR A 1 92 ? -6.459 13.650 7.708 1.00 78.62 92 TYR A O 1
ATOM 707 N N . LEU A 1 93 ? -7.483 11.655 7.653 1.00 83.12 93 LEU A N 1
ATOM 708 C CA . LEU A 1 93 ? -8.831 12.191 7.853 1.00 83.12 93 LEU A CA 1
ATOM 709 C C . LEU A 1 93 ? -8.983 12.865 9.224 1.00 83.12 93 LEU A C 1
ATOM 711 O O . LEU A 1 93 ? -9.543 13.956 9.310 1.00 83.12 93 LEU A O 1
ATOM 715 N N . MET A 1 94 ? -8.450 12.253 10.283 1.00 81.12 94 MET A N 1
ATOM 716 C CA . MET A 1 94 ? -8.561 12.754 11.661 1.00 81.12 94 MET A CA 1
ATOM 717 C C . MET A 1 94 ? -7.662 13.957 11.964 1.00 81.12 94 MET A C 1
ATOM 719 O O . MET A 1 94 ? -7.907 14.681 12.925 1.00 81.12 94 MET A O 1
ATOM 723 N N . THR A 1 95 ? -6.632 14.193 11.153 1.00 81.81 95 THR A N 1
ATOM 724 C CA . THR A 1 95 ? -5.712 15.334 11.309 1.00 81.81 95 THR A CA 1
ATOM 725 C C . THR A 1 95 ? -6.048 16.509 10.387 1.00 81.81 95 THR A C 1
ATOM 727 O O . THR A 1 95 ? -5.426 17.572 10.475 1.00 81.81 95 THR A O 1
ATOM 730 N N . ALA A 1 96 ? -7.042 16.354 9.508 1.00 84.00 96 ALA A N 1
ATOM 731 C CA . ALA A 1 96 ? -7.461 17.395 8.585 1.00 84.00 96 ALA A CA 1
ATOM 732 C C . ALA A 1 96 ? -8.178 18.552 9.302 1.00 84.00 96 ALA A C 1
ATOM 734 O O . ALA A 1 96 ? -8.996 18.354 10.195 1.00 84.00 96 ALA A O 1
ATOM 735 N N . ARG A 1 97 ? -7.930 19.789 8.846 1.00 86.62 97 ARG A N 1
ATOM 736 C CA . ARG A 1 97 ? -8.558 20.998 9.418 1.00 86.62 97 ARG A CA 1
ATOM 737 C C . ARG A 1 97 ? -10.076 21.050 9.235 1.00 86.62 97 ARG A C 1
ATOM 739 O O . ARG A 1 97 ? -10.764 21.690 10.018 1.00 86.62 97 ARG A O 1
ATOM 746 N N . SER A 1 98 ? -10.585 20.476 8.147 1.00 89.50 98 SER A N 1
ATOM 747 C CA . SER A 1 98 ? -12.014 20.459 7.835 1.00 89.50 98 SER A CA 1
ATOM 748 C C . SER A 1 98 ? -12.334 19.385 6.799 1.00 89.50 98 SER A C 1
ATOM 750 O O . SER A 1 98 ? -11.484 19.044 5.970 1.00 89.50 98 SER A O 1
ATOM 752 N N . ALA A 1 99 ? -13.590 18.934 6.761 1.00 88.12 99 ALA A N 1
ATOM 753 C CA . ALA A 1 99 ? -14.081 18.041 5.710 1.00 88.12 99 ALA A CA 1
ATOM 754 C C . ALA A 1 99 ? -13.891 18.638 4.302 1.00 88.12 99 ALA A C 1
ATOM 756 O O . ALA A 1 99 ? -13.537 17.933 3.360 1.00 88.12 99 ALA A O 1
ATOM 757 N N . ARG A 1 100 ? -14.042 19.963 4.151 1.00 90.06 100 ARG A N 1
ATOM 758 C CA . ARG A 1 100 ? -13.824 20.655 2.870 1.00 90.06 100 ARG A CA 1
ATOM 759 C C . ARG A 1 100 ? -12.370 20.562 2.399 1.00 90.06 100 ARG A C 1
ATOM 761 O O . ARG A 1 100 ? -12.135 20.451 1.199 1.00 90.06 100 ARG A O 1
ATOM 768 N N . THR A 1 101 ? -11.407 20.578 3.321 1.00 87.38 101 THR A N 1
ATOM 769 C CA . THR A 1 101 ? -9.984 20.377 3.004 1.00 87.38 101 THR A CA 1
ATOM 770 C C . THR A 1 101 ? -9.737 18.968 2.473 1.00 87.38 101 THR A C 1
ATOM 772 O O . THR A 1 101 ? -9.073 18.823 1.451 1.00 87.38 101 THR A O 1
ATOM 775 N N . VAL A 1 102 ? -10.323 17.951 3.112 1.00 86.62 102 VAL A N 1
ATOM 776 C CA . VAL A 1 102 ? -10.236 16.556 2.653 1.00 86.62 102 VAL A CA 1
ATOM 777 C C . VAL A 1 102 ? -10.834 16.407 1.257 1.00 86.62 102 VAL A C 1
ATOM 779 O O . VAL A 1 102 ? -10.169 15.883 0.370 1.00 86.62 102 VAL A O 1
ATOM 782 N N . MET A 1 103 ? -12.051 16.914 1.034 1.00 87.69 103 MET A N 1
ATOM 783 C CA . MET A 1 103 ? -12.717 16.814 -0.270 1.00 87.69 103 MET A CA 1
ATOM 784 C C . MET A 1 103 ? -11.882 17.447 -1.384 1.00 87.69 103 MET A C 1
ATOM 786 O O . MET A 1 103 ? -11.673 16.825 -2.420 1.00 87.69 103 MET A O 1
ATOM 790 N N . ARG A 1 104 ? -11.342 18.655 -1.164 1.00 87.94 104 ARG A N 1
ATOM 791 C CA . ARG A 1 104 ? -10.473 19.308 -2.155 1.00 87.94 104 ARG A CA 1
ATOM 792 C C . ARG A 1 104 ? -9.212 18.503 -2.451 1.00 87.94 104 ARG A C 1
ATOM 794 O O . ARG A 1 104 ? -8.819 18.440 -3.608 1.00 87.94 104 ARG A O 1
ATOM 801 N N . ALA A 1 105 ? -8.597 17.893 -1.439 1.00 85.44 105 ALA A N 1
ATOM 802 C CA . ALA A 1 105 ? -7.426 17.045 -1.641 1.00 85.44 105 ALA A CA 1
ATOM 803 C C . ALA A 1 105 ? -7.767 15.781 -2.454 1.00 85.44 105 ALA A C 1
ATOM 805 O O . ALA A 1 105 ? -7.022 15.409 -3.356 1.00 85.44 105 ALA A O 1
ATOM 806 N N . GLN A 1 106 ? -8.919 15.162 -2.181 1.00 87.06 106 GLN A N 1
ATOM 807 C CA . GLN A 1 106 ? -9.367 13.943 -2.859 1.00 87.06 106 GLN A CA 1
ATOM 808 C C . GLN A 1 106 ? -9.771 14.169 -4.324 1.00 87.06 106 GLN A C 1
ATOM 810 O O . GLN A 1 106 ? -9.564 13.277 -5.138 1.00 87.06 106 GLN A O 1
ATOM 815 N N . ILE A 1 107 ? -10.258 15.360 -4.700 1.00 89.31 107 ILE A N 1
ATOM 816 C CA . ILE A 1 107 ? -10.603 15.690 -6.102 1.00 89.31 107 ILE A CA 1
ATOM 817 C C . ILE A 1 107 ? -9.405 15.516 -7.048 1.00 89.31 107 ILE A C 1
ATOM 819 O O . ILE A 1 107 ? -9.576 15.061 -8.175 1.00 89.31 107 ILE A O 1
ATOM 823 N N . PHE A 1 108 ? -8.194 15.856 -6.599 1.00 84.81 108 PHE A N 1
ATOM 824 C CA . PHE A 1 108 ? -6.984 15.756 -7.421 1.00 84.81 108 PHE A CA 1
ATOM 825 C C . PHE A 1 108 ? -6.297 14.389 -7.330 1.00 84.81 108 PHE A C 1
ATOM 827 O O . PHE A 1 108 ? -5.418 14.095 -8.137 1.00 84.81 108 PHE A O 1
ATOM 834 N N . MET A 1 109 ? -6.688 13.533 -6.382 1.00 84.19 109 MET A N 1
ATOM 835 C CA . MET A 1 109 ? -6.055 12.230 -6.170 1.00 84.19 109 MET A CA 1
ATOM 836 C C . MET A 1 109 ? -6.121 11.299 -7.400 1.00 84.19 109 MET A C 1
ATOM 838 O O . MET A 1 109 ? -5.123 10.638 -7.683 1.00 84.19 109 MET A O 1
ATOM 842 N N . PRO A 1 110 ? -7.202 11.280 -8.208 1.00 85.69 110 PRO A N 1
ATOM 843 C CA . PRO A 1 110 ? -7.232 10.506 -9.448 1.00 85.69 110 PRO A CA 1
ATOM 844 C C . PRO A 1 110 ? -6.193 10.937 -10.489 1.00 85.69 110 PRO A C 1
ATOM 846 O O . PRO A 1 110 ? -5.769 10.105 -11.286 1.00 85.69 110 PRO A O 1
ATOM 849 N N . LEU A 1 111 ? -5.723 12.193 -10.479 1.00 84.75 111 LEU A N 1
ATOM 850 C CA . LEU A 1 111 ? -4.695 12.646 -11.428 1.00 84.75 111 LEU A CA 1
ATOM 851 C C . LEU A 1 111 ? -3.365 11.905 -11.243 1.00 84.75 111 LEU A C 1
ATOM 853 O O . LEU A 1 111 ? -2.586 11.819 -12.187 1.00 84.75 111 LEU A O 1
ATOM 857 N N . TYR A 1 112 ? -3.122 11.297 -10.078 1.00 81.44 112 TYR A N 1
ATOM 858 C CA . TYR A 1 112 ? -1.951 10.444 -9.862 1.00 81.44 112 TYR A CA 1
ATOM 859 C C . TYR A 1 112 ? -1.957 9.188 -10.744 1.00 81.44 112 TYR A C 1
ATOM 861 O O . TYR A 1 112 ? -0.893 8.642 -11.033 1.00 81.44 112 TYR A O 1
ATOM 869 N N . MET A 1 113 ? -3.121 8.758 -11.244 1.00 86.81 113 MET A N 1
ATOM 870 C CA . MET A 1 113 ? -3.229 7.621 -12.167 1.00 86.81 113 MET A CA 1
ATOM 871 C C . MET A 1 113 ? -2.544 7.888 -13.513 1.00 86.81 113 MET A C 1
ATOM 873 O O . MET A 1 113 ? -2.173 6.943 -14.206 1.00 86.81 113 MET A O 1
ATOM 877 N N . VAL A 1 114 ? -2.290 9.158 -13.859 1.00 85.19 114 VAL A N 1
ATOM 878 C CA . VAL A 1 114 ? -1.528 9.557 -15.056 1.00 85.19 114 VAL A CA 1
ATOM 879 C C . VAL A 1 114 ? -0.109 8.970 -15.055 1.00 85.19 114 VAL A C 1
ATOM 881 O O . VAL A 1 114 ? 0.481 8.790 -16.115 1.00 85.19 114 VAL A O 1
ATOM 884 N N . VAL A 1 115 ? 0.433 8.593 -13.893 1.00 85.94 115 VAL A N 1
ATOM 885 C CA . VAL A 1 115 ? 1.734 7.915 -13.785 1.00 85.94 115 VAL A CA 1
ATOM 886 C C . VAL A 1 115 ? 1.716 6.505 -14.397 1.00 85.94 115 VAL A C 1
ATOM 888 O O . VAL A 1 115 ? 2.735 6.049 -14.918 1.00 85.94 115 VAL A O 1
ATOM 891 N N . PHE A 1 116 ? 0.582 5.797 -14.368 1.00 87.12 116 PHE A N 1
ATOM 892 C CA . PHE A 1 116 ? 0.511 4.388 -14.772 1.00 87.12 116 PHE A CA 1
ATOM 893 C C . PHE A 1 116 ? 0.768 4.135 -16.265 1.00 87.12 116 PHE A C 1
ATOM 895 O O . PHE A 1 116 ? 1.563 3.239 -16.556 1.00 87.12 116 PHE A O 1
ATOM 902 N N . PRO A 1 117 ? 0.212 4.912 -17.216 1.00 87.19 117 PRO A N 1
ATOM 903 C CA . PRO A 1 117 ? 0.582 4.799 -18.627 1.00 87.19 117 PRO A CA 1
ATOM 904 C C . PRO A 1 117 ? 2.092 4.931 -18.876 1.00 87.19 117 PRO A C 1
ATOM 906 O O . PRO A 1 117 ? 2.659 4.188 -19.674 1.00 87.19 117 PRO A O 1
ATOM 909 N N . PHE A 1 118 ? 2.773 5.827 -18.155 1.00 88.62 118 PHE A N 1
ATOM 910 C CA . PHE A 1 118 ? 4.222 5.992 -18.285 1.00 88.62 118 PHE A CA 1
ATOM 911 C C . PHE A 1 118 ? 4.998 4.811 -17.696 1.00 88.62 118 PHE A C 1
ATOM 913 O O . PHE A 1 118 ? 5.979 4.366 -18.285 1.00 88.62 118 PHE A O 1
ATOM 920 N N . MET A 1 119 ? 4.542 4.248 -16.575 1.00 88.56 119 MET A N 1
ATOM 921 C CA . MET A 1 119 ? 5.125 3.018 -16.025 1.00 88.56 119 MET A CA 1
ATOM 922 C C . MET A 1 119 ? 4.939 1.822 -16.966 1.00 88.56 119 MET A C 1
ATOM 924 O O . MET A 1 119 ? 5.856 1.017 -17.124 1.00 88.56 119 MET A O 1
ATOM 928 N N . MET A 1 120 ? 3.789 1.730 -17.638 1.00 87.50 120 MET A N 1
ATOM 929 C CA . MET A 1 120 ? 3.537 0.712 -18.658 1.00 87.50 120 MET A CA 1
ATOM 930 C C . MET A 1 120 ? 4.498 0.858 -19.845 1.00 87.50 120 MET A C 1
ATOM 932 O O . MET A 1 120 ? 5.107 -0.125 -20.258 1.00 87.50 120 MET A O 1
ATOM 936 N N . LEU A 1 121 ? 4.717 2.083 -20.332 1.00 88.44 121 LEU A N 1
ATOM 937 C CA . LEU A 1 121 ? 5.710 2.372 -21.373 1.00 88.44 121 LEU A CA 1
ATOM 938 C C . LEU A 1 121 ? 7.127 1.938 -20.979 1.00 88.44 121 LEU A C 1
ATOM 940 O O . LEU A 1 121 ? 7.835 1.328 -21.778 1.00 88.44 121 LEU A O 1
ATOM 944 N N . ILE A 1 122 ? 7.534 2.208 -19.737 1.00 89.81 122 ILE A N 1
ATOM 945 C CA . ILE A 1 122 ? 8.836 1.791 -19.196 1.00 89.81 122 ILE A CA 1
ATOM 946 C C . ILE A 1 122 ? 8.969 0.260 -19.181 1.00 89.81 122 ILE A C 1
ATOM 948 O O . ILE A 1 122 ? 10.043 -0.268 -19.484 1.00 89.81 122 ILE A O 1
ATOM 952 N N . ALA A 1 123 ? 7.893 -0.457 -18.846 1.00 89.25 123 ALA A N 1
ATOM 953 C CA . ALA A 1 123 ? 7.865 -1.916 -18.868 1.00 89.25 123 ALA A CA 1
ATOM 954 C C . ALA A 1 123 ? 7.923 -2.475 -20.302 1.00 89.25 123 ALA A C 1
ATOM 956 O O . ALA A 1 123 ? 8.674 -3.418 -20.557 1.00 89.25 123 ALA A O 1
ATOM 957 N N . PHE A 1 124 ? 7.200 -1.871 -21.252 1.00 89.12 124 PHE A N 1
ATOM 958 C CA . PHE A 1 124 ? 7.284 -2.239 -22.669 1.00 89.12 124 PHE A CA 1
ATOM 959 C C . PHE A 1 124 ? 8.673 -2.000 -23.240 1.00 89.12 124 PHE A C 1
ATOM 961 O O . PHE A 1 124 ? 9.177 -2.868 -23.943 1.00 89.12 124 PHE A O 1
ATOM 968 N N . TYR A 1 125 ? 9.328 -0.894 -22.885 1.00 90.62 125 TYR A N 1
ATOM 969 C CA . TYR A 1 125 ? 10.720 -0.656 -23.260 1.00 90.62 125 TYR A CA 1
ATOM 970 C C . TYR A 1 125 ? 11.640 -1.761 -22.736 1.00 90.62 125 TYR A C 1
ATOM 972 O O . TYR A 1 125 ? 12.411 -2.332 -23.504 1.00 90.62 125 TYR A O 1
ATOM 980 N N . ALA A 1 126 ? 11.534 -2.101 -21.442 1.00 90.12 126 ALA A N 1
ATOM 981 C CA . ALA A 1 126 ? 12.357 -3.151 -20.840 1.00 90.12 126 ALA A CA 1
ATOM 982 C C . ALA A 1 126 ? 12.225 -4.475 -21.600 1.00 90.12 126 ALA A C 1
ATOM 984 O O . ALA A 1 126 ? 13.205 -5.192 -21.798 1.00 90.12 126 ALA A O 1
ATOM 985 N N . LYS A 1 127 ? 11.001 -4.787 -22.031 1.00 86.25 127 LYS A N 1
ATOM 986 C CA . LYS A 1 127 ? 10.691 -5.999 -22.781 1.00 86.25 127 LYS A CA 1
ATOM 987 C C . LYS A 1 127 ? 11.172 -5.929 -24.232 1.00 86.25 127 LYS A C 1
ATOM 989 O O . LYS A 1 127 ? 11.784 -6.890 -24.686 1.00 86.25 127 LYS A O 1
ATOM 994 N N . TYR A 1 128 ? 10.921 -4.818 -24.926 1.00 86.88 128 TYR A N 1
ATOM 995 C CA . TYR A 1 128 ? 11.311 -4.586 -26.322 1.00 86.88 128 TYR A CA 1
ATOM 996 C C . TYR A 1 128 ? 12.828 -4.668 -26.514 1.00 86.88 128 TYR A C 1
ATOM 998 O O . TYR A 1 128 ? 13.297 -5.303 -27.449 1.00 86.88 128 TYR A O 1
ATOM 1006 N N . HIS A 1 129 ? 13.598 -4.114 -25.574 1.00 88.25 129 HIS A N 1
ATOM 1007 C CA . HIS A 1 129 ? 15.064 -4.192 -25.571 1.00 88.25 129 HIS A CA 1
ATOM 1008 C C . HIS A 1 129 ? 15.616 -5.452 -24.893 1.00 88.25 129 HIS A C 1
ATOM 1010 O O . HIS A 1 129 ? 16.813 -5.532 -24.626 1.00 88.25 129 HIS A O 1
ATOM 1016 N N . HIS A 1 130 ? 14.758 -6.431 -24.586 1.00 87.50 130 HIS A N 1
ATOM 1017 C CA . HIS A 1 130 ? 15.130 -7.705 -23.965 1.00 87.50 130 HIS A CA 1
ATOM 1018 C C . HIS A 1 130 ? 16.026 -7.553 -22.723 1.00 87.50 130 HIS A C 1
ATOM 1020 O O . HIS A 1 130 ? 16.951 -8.338 -22.502 1.00 87.50 130 HIS A O 1
ATOM 1026 N N . LEU A 1 131 ? 15.756 -6.541 -21.889 1.00 90.88 131 LEU A N 1
ATOM 1027 C CA . LEU A 1 131 ? 16.527 -6.314 -20.674 1.00 90.88 131 LEU A CA 1
ATOM 1028 C C . LEU A 1 131 ? 16.394 -7.531 -19.756 1.00 90.88 131 LEU A C 1
ATOM 1030 O O . LEU A 1 131 ? 15.293 -7.954 -19.405 1.00 90.88 131 LEU A O 1
ATOM 1034 N N . ILE A 1 132 ? 17.529 -8.084 -19.331 1.00 90.19 132 ILE A N 1
ATOM 1035 C CA . ILE A 1 132 ? 17.556 -9.221 -18.409 1.00 90.19 132 ILE A CA 1
ATOM 1036 C C . ILE A 1 132 ? 17.009 -8.737 -17.071 1.00 90.19 132 ILE A C 1
ATOM 1038 O O . ILE A 1 132 ? 17.676 -7.949 -16.406 1.00 90.19 132 ILE A O 1
ATOM 1042 N N . LEU A 1 133 ? 15.824 -9.184 -16.653 1.00 88.19 133 LEU A N 1
ATOM 1043 C CA . LEU A 1 133 ? 15.208 -8.851 -15.362 1.00 88.19 133 LEU A CA 1
ATOM 1044 C C . LEU A 1 133 ? 15.420 -9.998 -14.369 1.00 88.19 133 LEU A C 1
ATOM 1046 O O . LEU A 1 133 ? 15.283 -11.158 -14.742 1.00 88.19 133 LEU A O 1
ATOM 1050 N N . THR A 1 134 ? 15.751 -9.683 -13.113 1.00 86.81 134 THR A N 1
ATOM 1051 C CA . THR A 1 134 ? 15.837 -10.710 -12.058 1.00 86.81 134 THR A CA 1
ATOM 1052 C C . THR A 1 134 ? 14.456 -10.920 -11.436 1.00 86.81 134 THR A C 1
ATOM 1054 O O . THR A 1 134 ? 14.056 -12.042 -11.150 1.00 86.81 134 THR A O 1
ATOM 1057 N N . SER A 1 135 ? 13.699 -9.832 -11.293 1.00 86.50 135 SER A N 1
ATOM 1058 C CA . SER A 1 135 ? 12.282 -9.810 -10.934 1.00 86.50 135 SER A CA 1
ATOM 1059 C C . SER A 1 135 ? 11.534 -8.792 -11.807 1.00 86.50 135 SER A C 1
ATOM 1061 O O . SER A 1 135 ? 12.142 -7.801 -12.226 1.00 86.50 135 SER A O 1
ATOM 1063 N N . PRO A 1 136 ? 10.217 -8.953 -12.048 1.00 86.12 136 PRO A N 1
ATOM 1064 C CA . PRO A 1 136 ? 9.396 -7.920 -12.686 1.00 86.12 136 PRO A CA 1
ATOM 1065 C C . PRO A 1 136 ? 9.504 -6.539 -12.017 1.00 86.12 136 PRO A C 1
ATOM 1067 O O . PRO A 1 136 ? 9.426 -5.520 -12.701 1.00 86.12 136 PRO A O 1
ATOM 1070 N N . ASN A 1 137 ? 9.764 -6.488 -10.703 1.00 87.75 137 ASN A N 1
ATOM 1071 C CA . ASN A 1 137 ? 9.971 -5.232 -9.970 1.00 87.75 137 ASN A CA 1
ATOM 1072 C C . ASN A 1 137 ? 11.199 -4.439 -10.466 1.00 87.75 137 ASN A C 1
ATOM 1074 O O . ASN A 1 137 ? 11.257 -3.222 -10.297 1.00 87.75 137 ASN A O 1
ATOM 1078 N N . ASP A 1 138 ? 12.178 -5.106 -11.087 1.00 88.81 138 ASP A N 1
ATOM 1079 C CA . ASP A 1 138 ? 13.417 -4.469 -11.538 1.00 88.81 138 ASP A CA 1
ATOM 1080 C C . ASP A 1 138 ? 13.252 -3.713 -12.857 1.00 88.81 138 ASP A C 1
ATOM 1082 O O . ASP A 1 138 ? 14.141 -2.935 -13.214 1.00 88.81 138 ASP A O 1
ATOM 1086 N N . ALA A 1 139 ? 12.152 -3.939 -13.589 1.00 90.50 139 ALA A N 1
ATOM 1087 C CA . ALA A 1 139 ? 11.937 -3.393 -14.928 1.00 90.50 139 ALA A CA 1
ATOM 1088 C C . ALA A 1 139 ? 12.185 -1.881 -14.968 1.00 90.50 139 ALA A C 1
ATOM 1090 O O . ALA A 1 139 ? 12.943 -1.397 -15.804 1.00 90.50 139 ALA A O 1
ATOM 1091 N N . PHE A 1 140 ? 11.641 -1.151 -13.992 1.00 91.25 140 PHE A N 1
ATOM 1092 C CA . PHE A 1 140 ? 11.824 0.292 -13.883 1.00 91.25 140 PHE A CA 1
ATOM 1093 C C . PHE A 1 140 ? 13.301 0.691 -13.744 1.00 91.25 140 PHE A C 1
ATOM 1095 O O . PHE A 1 140 ? 13.804 1.499 -14.523 1.00 91.25 140 PHE A O 1
ATOM 1102 N N . ILE A 1 141 ? 14.023 0.107 -12.782 1.00 90.88 141 ILE A N 1
ATOM 1103 C CA . ILE A 1 141 ? 15.420 0.478 -12.512 1.00 90.88 141 ILE A CA 1
ATOM 1104 C C . ILE A 1 141 ? 16.347 0.050 -13.652 1.00 90.88 141 ILE A C 1
ATOM 1106 O O . ILE A 1 141 ? 17.277 0.788 -13.977 1.00 90.88 141 ILE A O 1
ATOM 1110 N N . LYS A 1 142 ? 16.117 -1.109 -14.283 1.00 92.94 142 LYS A N 1
ATOM 1111 C CA . LYS A 1 142 ? 16.940 -1.550 -15.421 1.00 92.94 142 LYS A CA 1
ATOM 1112 C C . LYS A 1 142 ? 16.714 -0.669 -16.649 1.00 92.94 142 LYS A C 1
ATOM 1114 O O . LYS A 1 142 ? 17.697 -0.271 -17.268 1.00 92.94 142 LYS A O 1
ATOM 1119 N N . THR A 1 143 ? 15.474 -0.266 -16.926 1.00 92.62 143 THR A N 1
ATOM 1120 C CA . THR A 1 143 ? 15.169 0.718 -17.976 1.00 92.62 143 THR A CA 1
ATOM 1121 C C . THR A 1 143 ? 15.836 2.063 -17.693 1.00 92.62 143 THR A C 1
ATOM 1123 O O . THR A 1 143 ? 16.516 2.607 -18.556 1.00 92.62 143 THR A O 1
ATOM 1126 N N . VAL A 1 144 ? 15.742 2.572 -16.461 1.00 93.44 144 VAL A N 1
ATOM 1127 C CA . VAL A 1 144 ? 16.401 3.827 -16.059 1.00 93.44 144 VAL A CA 1
ATOM 1128 C C . VAL A 1 144 ? 17.915 3.771 -16.265 1.00 93.44 144 VAL A C 1
ATOM 1130 O O . VAL A 1 144 ? 18.484 4.713 -16.808 1.00 93.44 144 VAL A O 1
ATOM 1133 N N . LYS A 1 145 ? 18.571 2.673 -15.870 1.00 93.12 145 LYS A N 1
ATOM 1134 C CA . LYS A 1 145 ? 20.019 2.487 -16.067 1.00 93.12 145 LYS A CA 1
ATOM 1135 C C . LYS A 1 145 ? 20.421 2.412 -17.539 1.00 93.12 145 LYS A C 1
ATOM 1137 O O . LYS A 1 145 ? 21.562 2.720 -17.859 1.00 93.12 145 LYS A O 1
ATOM 1142 N N . ASN A 1 146 ? 19.515 1.960 -18.401 1.00 93.56 146 ASN A N 1
ATOM 1143 C CA . ASN A 1 146 ? 19.766 1.835 -19.828 1.00 93.56 146 ASN A CA 1
ATOM 1144 C C . ASN A 1 146 ? 19.558 3.163 -20.579 1.00 93.56 146 ASN A C 1
ATOM 1146 O O . ASN A 1 146 ? 20.348 3.466 -21.464 1.00 93.56 146 ASN A O 1
ATOM 1150 N N . LEU A 1 147 ? 18.552 3.969 -20.210 1.00 92.06 147 LEU A N 1
ATOM 1151 C CA . LEU A 1 147 ? 18.268 5.242 -20.890 1.00 92.06 147 LEU A CA 1
ATOM 1152 C C . LEU A 1 147 ? 19.014 6.456 -20.332 1.00 92.06 147 LEU A C 1
ATOM 1154 O O . LEU A 1 147 ? 19.277 7.397 -21.080 1.00 92.06 147 LEU A O 1
ATOM 1158 N N . LEU A 1 148 ? 19.244 6.518 -19.019 1.00 93.38 148 LEU A N 1
ATOM 1159 C CA . LEU A 1 148 ? 19.647 7.761 -18.361 1.00 93.38 148 LEU A CA 1
ATOM 1160 C C . LEU A 1 148 ? 21.142 7.789 -18.011 1.00 93.38 148 LEU A C 1
ATOM 1162 O O . LEU A 1 148 ? 21.714 6.763 -17.639 1.00 93.38 148 LEU A O 1
ATOM 1166 N N . PRO A 1 149 ? 21.783 8.975 -18.047 1.00 92.81 149 PRO A N 1
ATOM 1167 C CA . PRO A 1 149 ? 23.174 9.120 -17.636 1.00 92.81 149 PRO A CA 1
ATOM 1168 C C . PRO A 1 149 ? 23.346 8.906 -16.118 1.00 92.81 149 PRO A C 1
ATOM 1170 O O . PRO A 1 149 ? 22.395 9.110 -15.355 1.00 92.81 149 PRO A O 1
ATOM 1173 N N . PRO A 1 150 ? 24.567 8.593 -15.636 1.00 90.69 150 PRO A N 1
ATOM 1174 C CA . PRO A 1 150 ? 24.820 8.241 -14.233 1.00 90.69 150 PRO A CA 1
ATOM 1175 C C . PRO A 1 150 ? 24.294 9.243 -13.198 1.00 90.69 150 PRO A C 1
ATOM 1177 O O . PRO A 1 150 ? 23.733 8.840 -12.179 1.00 90.69 150 PRO A O 1
ATOM 1180 N N . ALA A 1 151 ? 24.408 10.547 -13.474 1.00 90.75 151 ALA A N 1
ATOM 1181 C CA . ALA A 1 151 ? 23.902 11.595 -12.585 1.00 90.75 151 ALA A CA 1
ATOM 1182 C C . ALA A 1 151 ? 22.379 11.496 -12.373 1.00 90.75 151 ALA A C 1
ATOM 1184 O O . ALA A 1 151 ? 21.888 11.622 -11.251 1.00 90.75 151 ALA A O 1
ATOM 1185 N N . MET A 1 152 ? 21.630 11.197 -13.437 1.00 92.94 152 MET A N 1
ATOM 1186 C CA . MET A 1 152 ? 20.176 11.057 -13.374 1.00 92.94 152 MET A CA 1
ATOM 1187 C C . MET A 1 152 ? 19.752 9.781 -12.650 1.00 92.94 152 MET A C 1
ATOM 1189 O O . MET A 1 152 ? 18.754 9.800 -11.935 1.00 92.94 152 MET A O 1
ATOM 1193 N N . ILE A 1 153 ? 20.524 8.695 -12.757 1.00 93.31 153 ILE A N 1
ATOM 1194 C CA . ILE A 1 153 ? 20.263 7.456 -12.006 1.00 93.31 153 ILE A CA 1
ATOM 1195 C C . ILE A 1 153 ? 20.276 7.735 -10.495 1.00 93.31 153 ILE A C 1
ATOM 1197 O O . ILE A 1 153 ? 19.404 7.246 -9.776 1.00 93.31 153 ILE A O 1
ATOM 1201 N N . GLY A 1 154 ? 21.214 8.563 -10.019 1.00 91.12 154 GLY A N 1
ATOM 1202 C CA . GLY A 1 154 ? 21.270 8.999 -8.621 1.00 91.12 154 GLY A CA 1
ATOM 1203 C C . GLY A 1 154 ? 20.020 9.768 -8.184 1.00 91.12 154 GLY A C 1
ATOM 1204 O O . GLY A 1 154 ? 19.473 9.494 -7.117 1.00 91.12 154 GLY A O 1
ATOM 1205 N N . ILE A 1 155 ? 19.514 10.667 -9.035 1.00 93.88 155 ILE A N 1
ATOM 1206 C CA . ILE A 1 155 ? 18.272 11.415 -8.781 1.00 93.88 155 ILE A CA 1
ATOM 1207 C C . ILE A 1 155 ? 17.069 10.468 -8.713 1.00 93.88 155 ILE A C 1
ATOM 1209 O O . ILE A 1 155 ? 16.257 10.575 -7.793 1.00 93.88 155 ILE A O 1
ATOM 1213 N N . VAL A 1 156 ? 16.968 9.505 -9.637 1.00 93.62 156 VAL A N 1
ATOM 1214 C CA . VAL A 1 156 ? 15.893 8.502 -9.622 1.00 93.62 156 VAL A CA 1
ATOM 1215 C C . VAL A 1 156 ? 15.952 7.648 -8.357 1.00 93.62 156 VAL A C 1
ATOM 1217 O O . VAL A 1 156 ? 14.932 7.464 -7.691 1.00 93.62 156 VAL A O 1
ATOM 1220 N N . ALA A 1 157 ? 17.138 7.160 -7.988 1.00 91.19 157 ALA A N 1
ATOM 1221 C CA . ALA A 1 157 ? 17.333 6.376 -6.773 1.00 91.19 157 ALA A CA 1
ATOM 1222 C C . ALA A 1 157 ? 16.984 7.185 -5.511 1.00 91.19 157 ALA A C 1
ATOM 1224 O O . ALA A 1 157 ? 16.308 6.672 -4.620 1.00 91.19 157 ALA A O 1
ATOM 1225 N N . GLY A 1 158 ? 17.376 8.462 -5.461 1.00 91.19 158 GLY A N 1
ATOM 1226 C CA . GLY A 1 158 ? 17.019 9.386 -4.386 1.00 91.19 158 GLY A CA 1
ATOM 1227 C C . GLY A 1 158 ? 15.511 9.626 -4.291 1.00 91.19 158 GLY A C 1
ATOM 1228 O O . GLY A 1 158 ? 14.952 9.562 -3.199 1.00 91.19 158 GLY A O 1
ATOM 1229 N N . GLY A 1 159 ? 14.826 9.819 -5.421 1.00 91.81 159 GLY A N 1
ATOM 1230 C CA . GLY A 1 159 ? 13.369 9.975 -5.459 1.00 91.81 159 GLY A CA 1
ATOM 1231 C C . GLY A 1 159 ? 12.611 8.715 -5.045 1.00 91.81 159 GLY A C 1
ATOM 1232 O O . GLY A 1 159 ? 11.624 8.803 -4.309 1.00 91.81 159 GLY A O 1
ATOM 1233 N N . ALA A 1 160 ? 13.098 7.536 -5.438 1.00 89.94 160 ALA A N 1
ATOM 1234 C CA . ALA A 1 160 ? 12.558 6.257 -4.982 1.00 89.94 160 ALA A CA 1
ATOM 1235 C C . ALA A 1 160 ? 12.752 6.071 -3.466 1.00 89.94 160 ALA A C 1
ATOM 1237 O O . ALA A 1 160 ? 11.804 5.713 -2.764 1.00 89.94 160 ALA A O 1
ATOM 1238 N N . ALA A 1 161 ? 13.942 6.388 -2.944 1.00 89.62 161 ALA A N 1
ATOM 1239 C CA . ALA A 1 161 ? 14.235 6.332 -1.514 1.00 89.62 161 ALA A CA 1
ATOM 1240 C C . ALA A 1 161 ? 13.369 7.313 -0.708 1.00 89.62 161 ALA A C 1
ATOM 1242 O O . ALA A 1 161 ? 12.793 6.933 0.311 1.00 89.62 161 ALA A O 1
ATOM 1243 N N . LEU A 1 162 ? 13.211 8.549 -1.191 1.00 89.88 162 LEU A N 1
ATOM 1244 C CA . LEU A 1 162 ? 12.339 9.551 -0.578 1.00 89.88 162 LEU A CA 1
ATOM 1245 C C . LEU A 1 162 ? 10.875 9.095 -0.587 1.00 89.88 162 LEU A C 1
ATOM 1247 O O . LEU A 1 162 ? 10.152 9.299 0.387 1.00 89.88 162 LEU A O 1
ATOM 1251 N N . SER A 1 163 ? 10.447 8.421 -1.658 1.00 90.19 163 SER A N 1
ATOM 1252 C CA . SER A 1 163 ? 9.091 7.881 -1.757 1.00 90.19 163 SER A CA 1
ATOM 1253 C C . SER A 1 163 ? 8.820 6.768 -0.760 1.00 90.19 163 SER A C 1
ATOM 1255 O O . SER A 1 163 ? 7.791 6.792 -0.081 1.00 90.19 163 SER A O 1
ATOM 1257 N N . ALA A 1 164 ? 9.766 5.842 -0.619 1.00 88.56 164 ALA A N 1
ATOM 1258 C CA . ALA A 1 164 ? 9.702 4.807 0.401 1.00 88.56 164 ALA A CA 1
ATOM 1259 C C . ALA A 1 164 ? 9.685 5.416 1.812 1.00 88.56 164 ALA A C 1
ATOM 1261 O O . ALA A 1 164 ? 8.883 4.998 2.645 1.00 88.56 164 ALA A O 1
ATOM 1262 N N . LEU A 1 165 ? 10.507 6.441 2.065 1.00 87.62 165 LEU A N 1
ATOM 1263 C CA . LEU A 1 165 ? 10.598 7.108 3.364 1.00 87.62 165 LEU A CA 1
ATOM 1264 C C . LEU A 1 165 ? 9.271 7.751 3.789 1.00 87.62 165 LEU A C 1
ATOM 1266 O O . LEU A 1 165 ? 8.856 7.581 4.934 1.00 87.62 165 LEU A O 1
ATOM 1270 N N . VAL A 1 166 ? 8.581 8.452 2.883 1.00 86.94 166 VAL A N 1
ATOM 1271 C CA . VAL A 1 166 ? 7.295 9.103 3.192 1.00 86.94 166 VAL A CA 1
ATOM 1272 C C . VAL A 1 166 ? 6.246 8.069 3.599 1.00 86.94 166 VAL A C 1
ATOM 1274 O O . VAL A 1 166 ? 5.660 8.192 4.677 1.00 86.94 166 VAL A O 1
ATOM 1277 N N . VAL A 1 167 ? 6.056 7.018 2.796 1.00 87.44 167 VAL A N 1
ATOM 1278 C CA . VAL A 1 167 ? 5.072 5.959 3.083 1.00 87.44 167 VAL A CA 1
ATOM 1279 C C . VAL A 1 167 ? 5.420 5.217 4.374 1.00 87.44 167 VAL A C 1
ATOM 1281 O O . VAL A 1 167 ? 4.545 4.974 5.210 1.00 87.44 167 VAL A O 1
ATOM 1284 N N . LEU A 1 168 ? 6.701 4.900 4.573 1.00 88.25 168 LEU A N 1
ATOM 1285 C CA . LEU A 1 168 ? 7.176 4.214 5.768 1.00 88.25 168 LEU A CA 1
ATOM 1286 C C . LEU A 1 168 ? 6.969 5.067 7.023 1.00 88.25 168 LEU A C 1
ATOM 1288 O O . LEU A 1 168 ? 6.458 4.562 8.017 1.00 88.25 168 LEU A O 1
ATOM 1292 N N . SER A 1 169 ? 7.279 6.364 6.966 1.00 85.06 169 SER A N 1
ATOM 1293 C CA . SER A 1 169 ? 7.085 7.281 8.095 1.00 85.06 169 SER A CA 1
ATOM 1294 C C . SER A 1 169 ? 5.620 7.389 8.523 1.00 85.06 169 SER A C 1
ATOM 1296 O O . SER A 1 169 ? 5.320 7.286 9.713 1.00 85.06 169 SER A O 1
ATOM 1298 N N . GLY A 1 170 ? 4.700 7.518 7.559 1.00 85.25 170 GLY A N 1
ATOM 1299 C CA . GLY A 1 170 ? 3.265 7.557 7.831 1.00 85.25 170 GLY A CA 1
ATOM 1300 C C . GLY A 1 170 ? 2.773 6.251 8.449 1.00 85.25 170 GLY A C 1
ATOM 1301 O O . GLY A 1 170 ? 2.070 6.266 9.456 1.00 85.25 170 GLY A O 1
ATOM 1302 N N . THR A 1 171 ? 3.211 5.117 7.903 1.00 88.94 171 THR A N 1
ATOM 1303 C CA . THR A 1 171 ? 2.845 3.787 8.410 1.00 88.94 171 THR A CA 1
ATOM 1304 C C . THR A 1 171 ? 3.351 3.565 9.837 1.00 88.94 171 THR A C 1
ATOM 1306 O O . THR A 1 171 ? 2.579 3.159 10.703 1.00 88.94 171 THR A O 1
ATOM 1309 N N . CYS A 1 172 ? 4.612 3.899 10.119 1.00 88.25 172 CYS A N 1
ATOM 1310 C CA . CYS A 1 172 ? 5.198 3.793 11.455 1.00 88.25 172 CYS A CA 1
ATOM 1311 C C . CYS A 1 172 ? 4.433 4.627 12.487 1.00 88.25 172 CYS A C 1
ATOM 1313 O O . CYS A 1 172 ? 4.144 4.141 13.579 1.00 88.25 172 CYS A O 1
ATOM 1315 N N . LEU A 1 173 ? 4.058 5.861 12.141 1.00 84.81 173 LEU A N 1
ATOM 1316 C CA . LEU A 1 173 ? 3.306 6.727 13.044 1.00 84.81 173 LEU A CA 1
ATOM 1317 C C . LEU A 1 173 ? 1.921 6.148 13.381 1.00 84.81 173 LEU A C 1
ATOM 1319 O O . LEU A 1 173 ? 1.473 6.202 14.532 1.00 84.81 173 LEU A O 1
ATOM 1323 N N . VAL A 1 174 ? 1.252 5.563 12.387 1.00 88.44 174 VAL A N 1
ATOM 1324 C CA . VAL A 1 174 ? -0.041 4.898 12.579 1.00 88.44 174 VAL A CA 1
ATOM 1325 C C . VAL A 1 174 ? 0.111 3.656 13.449 1.00 88.44 174 VAL A C 1
ATOM 1327 O O . VAL A 1 174 ? -0.620 3.520 14.423 1.00 88.44 174 VAL A O 1
ATOM 1330 N N . ILE A 1 175 ? 1.081 2.787 13.165 1.00 90.06 175 ILE A N 1
ATOM 1331 C CA . ILE A 1 175 ? 1.304 1.563 13.947 1.00 90.06 175 ILE A CA 1
ATOM 1332 C C . ILE A 1 175 ? 1.665 1.900 15.398 1.00 90.06 175 ILE A C 1
ATOM 1334 O O . ILE A 1 175 ? 1.058 1.351 16.317 1.00 90.06 175 ILE A O 1
ATOM 1338 N N . GLY A 1 176 ? 2.596 2.833 15.618 1.00 88.75 176 GLY A N 1
ATOM 1339 C CA . GLY A 1 176 ? 3.021 3.234 16.961 1.00 88.75 176 GLY A CA 1
ATOM 1340 C C . GLY A 1 176 ? 1.852 3.740 17.807 1.00 88.75 176 GLY A C 1
ATOM 1341 O O . GLY A 1 176 ? 1.631 3.256 18.917 1.00 88.75 176 GLY A O 1
ATOM 1342 N N . SER A 1 177 ? 1.042 4.645 17.248 1.00 86.00 177 SER A N 1
ATOM 1343 C CA . SER A 1 177 ? -0.139 5.171 17.942 1.00 86.00 177 SER A CA 1
ATOM 1344 C C . SER A 1 177 ? -1.248 4.130 18.125 1.00 86.00 177 SER A C 1
ATOM 1346 O O . SER A 1 177 ? -1.919 4.134 19.159 1.00 86.00 177 SER A O 1
ATOM 1348 N N . LEU A 1 178 ? -1.429 3.213 17.170 1.00 88.75 178 LEU A N 1
ATOM 1349 C CA . LEU A 1 178 ? -2.433 2.155 17.248 1.00 88.75 178 LEU A CA 1
ATOM 1350 C C . LEU A 1 178 ? -2.118 1.179 18.382 1.00 88.75 178 LEU A C 1
ATOM 1352 O O . LEU A 1 178 ? -3.013 0.872 19.169 1.00 88.75 178 LEU A O 1
ATOM 1356 N N . VAL A 1 179 ? -0.861 0.754 18.518 1.00 89.94 179 VAL A N 1
ATOM 1357 C CA . VAL A 1 179 ? -0.430 -0.140 19.602 1.00 89.94 179 VAL A CA 1
ATOM 1358 C C . VAL A 1 179 ? -0.481 0.576 20.952 1.00 89.94 179 VAL A C 1
ATOM 1360 O O . VAL A 1 179 ? -1.100 0.064 21.883 1.00 89.94 179 VAL A O 1
ATOM 1363 N N . ALA A 1 180 ? 0.094 1.780 21.056 1.00 87.31 180 ALA A N 1
ATOM 1364 C CA . ALA A 1 180 ? 0.168 2.509 22.323 1.00 87.31 180 ALA A CA 1
ATOM 1365 C C . ALA A 1 180 ? -1.209 2.886 22.895 1.00 87.31 180 ALA A C 1
ATOM 1367 O O . ALA A 1 180 ? -1.347 2.982 24.111 1.00 87.31 180 ALA A O 1
ATOM 1368 N N . ARG A 1 181 ? -2.223 3.100 22.041 1.00 83.50 181 ARG A N 1
ATOM 1369 C CA . ARG A 1 181 ? -3.569 3.514 22.474 1.00 83.50 181 ARG A CA 1
ATOM 1370 C C . ARG A 1 181 ? -4.588 2.378 22.546 1.00 83.50 181 ARG A C 1
ATOM 1372 O O . ARG A 1 181 ? -5.479 2.458 23.382 1.00 83.50 181 ARG A O 1
ATOM 1379 N N . ASN A 1 182 ? -4.488 1.353 21.693 1.00 87.25 182 ASN A N 1
ATOM 1380 C CA . ASN A 1 182 ? -5.503 0.290 21.623 1.00 87.25 182 ASN A CA 1
ATOM 1381 C C . ASN A 1 182 ? -5.052 -1.044 22.224 1.00 87.25 182 ASN A C 1
ATOM 1383 O O . ASN A 1 182 ? -5.898 -1.790 22.706 1.00 87.25 182 ASN A O 1
ATOM 1387 N N . LEU A 1 183 ? -3.754 -1.361 22.201 1.00 87.38 183 LEU A N 1
ATOM 1388 C CA . LEU A 1 183 ? -3.246 -2.638 22.722 1.00 87.38 183 LEU A CA 1
ATOM 1389 C C . LEU A 1 183 ? -2.664 -2.527 24.136 1.00 87.38 183 LEU A C 1
ATOM 1391 O O . LEU A 1 183 ? -2.483 -3.548 24.793 1.00 87.38 183 LEU A O 1
ATOM 1395 N N . VAL A 1 184 ? -2.405 -1.309 24.624 1.00 87.06 184 VAL A N 1
ATOM 1396 C CA . VAL A 1 184 ? -1.904 -1.049 25.984 1.00 87.06 184 VAL A CA 1
ATOM 1397 C C . VAL A 1 184 ? -2.890 -0.138 26.738 1.00 87.06 184 VAL A C 1
ATOM 1399 O O . VAL A 1 184 ? -2.649 1.064 26.877 1.00 87.06 184 VAL A O 1
ATOM 1402 N N . PRO A 1 185 ? -4.046 -0.665 27.187 1.00 77.56 185 PRO A N 1
ATOM 1403 C CA . PRO A 1 185 ? -5.054 0.138 27.874 1.00 77.56 185 PRO A CA 1
ATOM 1404 C C . PRO A 1 185 ? -4.513 0.690 29.202 1.00 77.56 185 PRO A C 1
ATOM 1406 O O . PRO A 1 185 ? -3.817 -0.004 29.938 1.00 77.56 185 PRO A O 1
ATOM 1409 N N . GLY A 1 186 ? -4.838 1.947 29.520 1.00 81.94 186 GLY A N 1
ATOM 1410 C CA . GLY A 1 186 ? -4.425 2.594 30.775 1.00 81.94 186 GLY A CA 1
ATOM 1411 C C . GLY A 1 186 ? -2.989 3.136 30.794 1.00 81.94 186 GLY A C 1
ATOM 1412 O O . GLY A 1 186 ? -2.521 3.573 31.844 1.00 81.94 186 GLY A O 1
ATOM 1413 N N . LEU A 1 187 ? -2.287 3.145 29.654 1.00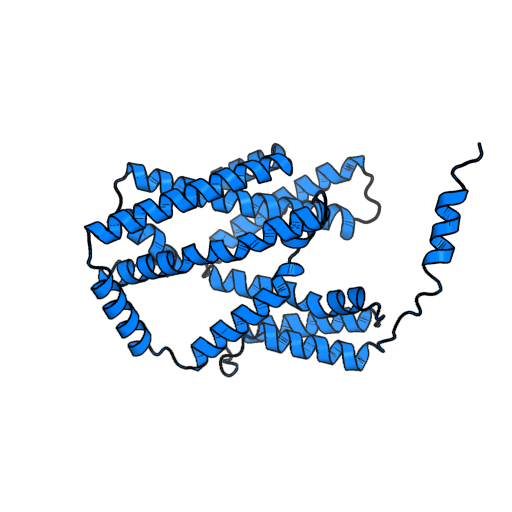 86.06 187 LEU A N 1
ATOM 1414 C CA . LEU A 1 187 ? -0.947 3.721 29.556 1.00 86.06 187 LEU A CA 1
ATOM 1415 C C . LEU A 1 187 ? -0.974 5.231 29.842 1.00 86.06 187 LEU A C 1
ATOM 1417 O O . LEU A 1 187 ? -1.563 6.013 29.087 1.00 86.06 187 LEU A O 1
ATOM 1421 N N . ALA A 1 188 ? -0.299 5.643 30.920 1.00 87.50 188 ALA A N 1
ATOM 1422 C CA . ALA A 1 188 ? -0.203 7.050 31.291 1.00 87.50 188 ALA A CA 1
ATOM 1423 C C . ALA A 1 188 ? 0.411 7.879 30.151 1.00 87.50 188 ALA A C 1
ATOM 1425 O O . ALA A 1 188 ? 1.357 7.446 29.489 1.00 87.50 188 ALA A O 1
ATOM 1426 N N . GLU A 1 189 ? -0.106 9.093 29.948 1.00 84.69 189 GLU A N 1
ATOM 1427 C CA . GLU A 1 189 ? 0.239 9.967 28.816 1.00 84.69 189 GLU A CA 1
ATOM 1428 C C . GLU A 1 189 ? 1.753 10.190 28.673 1.00 84.69 189 GLU A C 1
ATOM 1430 O O . GLU A 1 189 ? 2.290 10.156 27.566 1.00 84.69 189 GLU A O 1
ATOM 1435 N N . LYS A 1 190 ? 2.463 10.277 29.806 1.00 86.75 190 LYS A N 1
ATOM 1436 C CA . LYS A 1 190 ? 3.927 10.398 29.873 1.00 86.75 190 LYS A CA 1
ATOM 1437 C C . LYS A 1 190 ? 4.673 9.288 29.116 1.00 86.75 190 LYS A C 1
ATOM 1439 O O . LYS A 1 190 ? 5.740 9.552 28.570 1.00 86.75 190 LYS A O 1
ATOM 1444 N N . TYR A 1 191 ? 4.140 8.065 29.083 1.00 87.88 191 TYR A N 1
ATOM 1445 C CA . TYR A 1 191 ? 4.794 6.905 28.467 1.00 87.88 191 TYR A CA 1
ATOM 1446 C C . TYR A 1 191 ? 4.307 6.610 27.044 1.00 87.88 191 TYR A C 1
ATOM 1448 O O . TYR A 1 191 ? 4.975 5.872 26.323 1.00 87.88 191 TYR A O 1
ATOM 1456 N N . GLN A 1 192 ? 3.197 7.208 26.593 1.00 85.81 192 GLN A N 1
ATOM 1457 C CA . GLN A 1 192 ? 2.620 6.921 25.271 1.00 85.81 192 GLN A CA 1
ATOM 1458 C C . GLN A 1 192 ? 3.598 7.198 24.125 1.00 85.81 192 GLN A C 1
ATOM 1460 O O . GLN A 1 192 ? 3.675 6.414 23.175 1.00 85.81 192 GLN A O 1
ATOM 1465 N N . LYS A 1 193 ? 4.380 8.280 24.230 1.00 85.44 193 LYS A N 1
ATOM 1466 C CA . LYS A 1 193 ? 5.408 8.619 23.240 1.00 85.44 193 LYS A CA 1
ATOM 1467 C C . LYS A 1 193 ? 6.498 7.546 23.179 1.00 85.44 193 LYS A C 1
ATOM 1469 O O . LYS A 1 193 ? 6.728 6.983 22.114 1.00 85.44 193 LYS A O 1
ATOM 1474 N N . THR A 1 194 ? 7.111 7.221 24.316 1.00 87.44 194 THR A N 1
ATOM 1475 C CA . THR A 1 194 ? 8.205 6.240 24.389 1.00 87.44 194 THR A CA 1
ATOM 1476 C C . THR A 1 194 ? 7.749 4.849 23.954 1.00 87.44 194 THR A C 1
ATOM 1478 O O . THR A 1 194 ? 8.454 4.176 23.209 1.00 87.44 194 THR A O 1
ATOM 1481 N N . THR A 1 195 ? 6.543 4.421 24.340 1.00 89.00 195 THR A N 1
ATOM 1482 C CA . THR A 1 195 ? 5.972 3.148 23.879 1.00 89.00 195 THR A CA 1
ATOM 1483 C C . THR A 1 195 ? 5.755 3.142 22.369 1.00 89.00 195 THR A C 1
ATOM 1485 O O . THR A 1 195 ? 6.113 2.166 21.714 1.00 89.00 195 THR A O 1
ATOM 1488 N N . SER A 1 196 ? 5.234 4.231 21.795 1.00 88.81 196 SER A N 1
ATOM 1489 C CA . SER A 1 196 ? 5.067 4.348 20.339 1.00 88.81 196 SER A CA 1
ATOM 1490 C C . SER A 1 196 ? 6.410 4.259 19.607 1.00 88.81 196 SER A C 1
ATOM 1492 O O . SER A 1 196 ? 6.518 3.543 18.616 1.00 88.81 196 SER A O 1
ATOM 1494 N N . GLU A 1 197 ? 7.448 4.935 20.108 1.00 87.75 197 GLU A N 1
ATOM 1495 C CA . GLU A 1 197 ? 8.805 4.889 19.545 1.00 87.75 197 GLU A CA 1
ATOM 1496 C C . GLU A 1 197 ? 9.408 3.477 19.608 1.00 87.75 197 GLU A C 1
ATOM 1498 O O . GLU A 1 197 ? 9.961 3.005 18.615 1.00 87.75 197 GLU A O 1
ATOM 1503 N N . MET A 1 198 ? 9.243 2.762 20.727 1.00 90.00 198 MET A N 1
ATOM 1504 C CA . MET A 1 198 ? 9.699 1.370 20.857 1.00 90.00 198 MET A CA 1
ATOM 1505 C C . MET A 1 198 ? 8.995 0.433 19.870 1.00 90.00 198 MET A C 1
ATOM 1507 O O . MET A 1 198 ? 9.647 -0.397 19.235 1.00 90.00 198 MET A O 1
ATOM 1511 N N . VAL A 1 199 ? 7.680 0.586 19.693 1.00 92.00 199 VAL A N 1
ATOM 1512 C CA . VAL A 1 199 ? 6.903 -0.187 18.711 1.00 92.00 199 VAL A CA 1
ATOM 1513 C C . VAL A 1 199 ? 7.387 0.094 17.290 1.00 92.00 199 VAL A C 1
ATOM 1515 O O . VAL A 1 199 ? 7.522 -0.835 16.497 1.00 92.00 199 VAL A O 1
ATOM 1518 N N . ILE A 1 200 ? 7.690 1.354 16.966 1.00 90.31 200 ILE A N 1
ATOM 1519 C CA . ILE A 1 200 ? 8.230 1.741 15.657 1.00 90.31 200 ILE A CA 1
ATOM 1520 C C . ILE A 1 200 ? 9.587 1.079 15.409 1.00 90.31 200 ILE A C 1
ATOM 1522 O O . ILE A 1 200 ? 9.800 0.532 14.327 1.00 90.31 200 ILE A O 1
ATOM 1526 N N . ILE A 1 201 ? 10.490 1.088 16.395 1.00 89.19 201 ILE A N 1
ATOM 1527 C CA . ILE A 1 201 ? 11.798 0.427 16.277 1.00 89.19 201 ILE A CA 1
ATOM 1528 C C . ILE A 1 201 ? 11.611 -1.065 16.012 1.00 89.19 201 ILE A C 1
ATOM 1530 O O . ILE A 1 201 ? 12.179 -1.596 15.057 1.00 89.19 201 ILE A O 1
ATOM 1534 N N . LEU A 1 202 ? 10.780 -1.727 16.820 1.00 92.06 202 LEU A N 1
ATOM 1535 C CA . LEU A 1 202 ? 10.498 -3.150 16.673 1.00 92.06 202 LEU A CA 1
ATOM 1536 C C . LEU A 1 202 ? 9.920 -3.462 15.285 1.00 92.06 202 LEU A C 1
ATOM 1538 O O . LEU A 1 202 ? 10.385 -4.383 14.615 1.00 92.06 202 LEU A O 1
ATOM 1542 N N . TYR A 1 203 ? 8.963 -2.656 14.824 1.00 91.75 203 TYR A N 1
ATOM 1543 C CA . TYR A 1 203 ? 8.365 -2.787 13.500 1.00 91.75 203 TYR A CA 1
ATOM 1544 C C . TYR A 1 203 ? 9.399 -2.648 12.375 1.00 91.75 203 TYR A C 1
ATOM 1546 O O . TYR A 1 203 ? 9.410 -3.476 11.464 1.00 91.75 203 TYR A O 1
ATOM 1554 N N . ILE A 1 204 ? 10.289 -1.651 12.434 1.00 89.56 204 ILE A N 1
ATOM 1555 C CA . ILE A 1 204 ? 11.338 -1.445 11.423 1.00 89.56 204 ILE A CA 1
ATOM 1556 C C . ILE A 1 204 ? 12.299 -2.638 11.398 1.00 89.56 204 ILE A C 1
ATOM 1558 O O . ILE A 1 204 ? 12.594 -3.151 10.320 1.00 89.56 204 ILE A O 1
ATOM 1562 N N . VAL A 1 205 ? 12.752 -3.112 12.562 1.00 89.81 205 VAL A N 1
ATOM 1563 C CA . VAL A 1 205 ? 13.687 -4.245 12.663 1.00 89.81 205 VAL A CA 1
ATOM 1564 C C . VAL A 1 205 ? 13.069 -5.522 12.091 1.00 89.81 205 VAL A C 1
ATOM 1566 O O . VAL A 1 205 ? 13.690 -6.172 11.248 1.00 89.81 205 VAL A O 1
ATOM 1569 N N . ILE A 1 206 ? 11.835 -5.853 12.485 1.00 91.56 206 ILE A N 1
ATOM 1570 C CA . ILE A 1 206 ? 11.123 -7.034 11.974 1.00 91.56 206 ILE A CA 1
ATOM 1571 C C . ILE A 1 206 ? 10.880 -6.905 10.468 1.00 91.56 206 ILE A C 1
ATOM 1573 O O . ILE A 1 206 ? 11.161 -7.838 9.719 1.00 91.56 206 ILE A O 1
ATOM 1577 N N . SER A 1 207 ? 10.414 -5.743 10.003 1.00 89.44 207 SER A N 1
ATOM 1578 C CA . SER A 1 207 ? 10.146 -5.507 8.579 1.00 89.44 207 SER A CA 1
ATOM 1579 C C . SER A 1 207 ? 11.410 -5.635 7.732 1.00 89.44 207 SER A C 1
ATOM 1581 O O . SER A 1 207 ? 11.365 -6.200 6.644 1.00 89.44 207 SER A O 1
ATOM 1583 N N . MET A 1 208 ? 12.553 -5.154 8.229 1.00 87.12 208 MET A N 1
ATOM 1584 C CA . MET A 1 208 ? 13.841 -5.296 7.549 1.00 87.12 208 MET A CA 1
ATOM 1585 C C . MET A 1 208 ? 14.302 -6.752 7.478 1.00 87.12 208 MET A C 1
ATOM 1587 O O . MET A 1 208 ? 14.781 -7.171 6.428 1.00 87.12 208 MET A O 1
ATOM 1591 N N . ALA A 1 209 ? 14.143 -7.518 8.561 1.00 88.56 209 ALA A N 1
ATOM 1592 C CA . ALA A 1 209 ? 14.468 -8.942 8.570 1.00 88.56 209 ALA A CA 1
ATOM 1593 C C . ALA A 1 209 ? 13.571 -9.730 7.600 1.00 88.56 209 ALA A C 1
ATOM 1595 O O . ALA A 1 209 ? 14.054 -10.540 6.816 1.00 88.56 209 ALA A O 1
ATOM 1596 N N . LEU A 1 210 ? 12.266 -9.450 7.578 1.00 87.69 210 LEU A N 1
ATOM 1597 C CA . LEU A 1 210 ? 11.349 -10.093 6.636 1.00 87.69 210 LEU A CA 1
ATOM 1598 C C . LEU A 1 210 ? 11.646 -9.707 5.182 1.00 87.69 210 LEU A C 1
ATOM 1600 O O . LEU A 1 210 ? 11.607 -10.568 4.305 1.00 87.69 210 LEU A O 1
ATOM 1604 N N . ALA A 1 211 ? 12.007 -8.447 4.925 1.00 85.75 211 ALA A N 1
ATOM 1605 C CA . ALA A 1 211 ? 12.351 -7.977 3.587 1.00 85.75 211 ALA A CA 1
ATOM 1606 C C . ALA A 1 211 ? 13.596 -8.668 2.999 1.00 85.75 211 ALA A C 1
ATOM 1608 O O . ALA A 1 211 ? 13.698 -8.771 1.778 1.00 85.75 211 ALA A O 1
ATOM 1609 N N . THR A 1 212 ? 14.538 -9.144 3.827 1.00 83.81 212 THR A N 1
ATOM 1610 C CA . THR A 1 212 ? 15.689 -9.933 3.351 1.00 83.81 212 THR A CA 1
ATOM 1611 C C . THR A 1 212 ? 15.379 -11.412 3.207 1.00 83.81 212 THR A C 1
ATOM 1613 O O . THR A 1 212 ? 15.891 -12.044 2.287 1.00 83.81 212 THR A O 1
ATOM 1616 N N . MET A 1 213 ? 14.584 -11.973 4.118 1.00 85.06 213 MET A N 1
ATOM 1617 C CA . MET A 1 213 ? 14.341 -13.415 4.174 1.00 85.06 213 MET A CA 1
ATOM 1618 C C . MET A 1 213 ? 13.267 -13.883 3.189 1.00 85.06 213 MET A C 1
ATOM 1620 O O . MET A 1 213 ? 13.324 -15.024 2.739 1.00 85.06 213 MET A O 1
ATOM 1624 N N . VAL A 1 214 ? 12.299 -13.026 2.846 1.00 80.12 214 VAL A N 1
ATOM 1625 C CA . VAL A 1 214 ? 11.140 -13.396 2.015 1.00 80.12 214 VAL A CA 1
ATOM 1626 C C . VAL A 1 214 ? 10.946 -12.391 0.865 1.00 80.12 214 VAL A C 1
ATOM 1628 O O . VAL A 1 214 ? 9.960 -11.646 0.838 1.00 80.12 214 VAL A O 1
ATOM 1631 N N . PRO A 1 215 ? 11.883 -12.326 -0.103 1.00 72.19 215 PRO A N 1
ATOM 1632 C CA . PRO A 1 215 ? 11.737 -11.452 -1.260 1.00 72.19 215 PRO A CA 1
ATOM 1633 C C . PRO A 1 215 ? 10.569 -11.934 -2.131 1.00 72.19 215 PRO A C 1
ATOM 1635 O O . PRO A 1 215 ? 10.609 -13.009 -2.724 1.00 72.19 215 PRO A O 1
ATOM 1638 N N . THR A 1 216 ? 9.513 -11.129 -2.210 1.00 81.19 216 THR A N 1
ATOM 1639 C CA . THR A 1 216 ? 8.299 -11.414 -2.991 1.00 81.19 216 THR A CA 1
ATOM 1640 C C . THR A 1 216 ? 7.974 -10.242 -3.911 1.00 81.19 216 THR A C 1
ATOM 1642 O O . THR A 1 216 ? 8.536 -9.149 -3.774 1.00 81.19 216 THR A O 1
ATOM 1645 N N . LEU A 1 217 ? 7.086 -10.440 -4.893 1.00 79.12 217 LEU A N 1
ATOM 1646 C CA . LEU A 1 217 ? 6.623 -9.304 -5.690 1.00 79.12 217 LEU A CA 1
ATOM 1647 C C . LEU A 1 217 ? 5.873 -8.328 -4.780 1.00 79.12 217 LEU A C 1
ATOM 1649 O O . LEU A 1 217 ? 5.048 -8.730 -3.959 1.00 79.12 217 LEU A O 1
ATOM 1653 N N . ILE A 1 218 ? 6.109 -7.031 -4.984 1.00 82.94 218 ILE A N 1
ATOM 1654 C CA . ILE A 1 218 ? 5.460 -5.976 -4.197 1.00 82.94 218 ILE A CA 1
ATOM 1655 C C . ILE A 1 218 ? 3.936 -6.057 -4.373 1.00 82.94 218 ILE A C 1
ATOM 1657 O O . ILE A 1 218 ? 3.187 -5.795 -3.436 1.00 82.94 218 ILE A O 1
ATOM 1661 N N . SER A 1 219 ? 3.470 -6.510 -5.541 1.00 83.00 219 SER A N 1
ATOM 1662 C CA . SER A 1 219 ? 2.057 -6.770 -5.816 1.00 83.00 219 SER A CA 1
ATOM 1663 C C . SER A 1 219 ? 1.445 -7.855 -4.919 1.00 83.00 219 SER A C 1
ATOM 1665 O O . SER A 1 219 ? 0.279 -7.721 -4.546 1.00 83.00 219 SER A O 1
ATOM 1667 N N . HIS A 1 220 ? 2.194 -8.895 -4.533 1.00 86.44 220 HIS A N 1
ATOM 1668 C CA . HIS A 1 220 ? 1.706 -9.923 -3.605 1.00 86.44 220 HIS A CA 1
ATOM 1669 C C . HIS A 1 220 ? 1.509 -9.3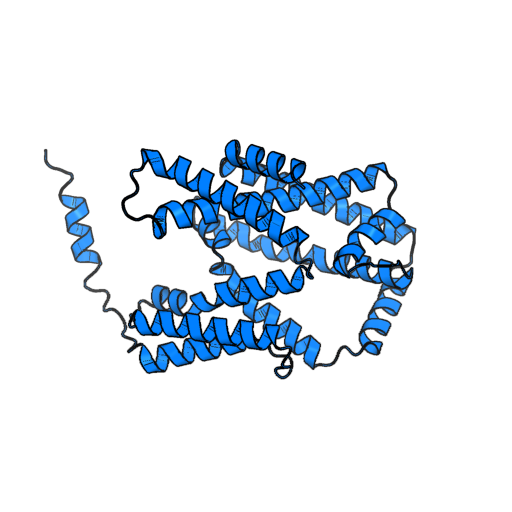46 -2.203 1.00 86.44 220 HIS A C 1
ATOM 1671 O O . HIS A 1 220 ? 0.429 -9.478 -1.629 1.00 86.44 220 HIS A O 1
ATOM 1677 N N . LEU A 1 221 ? 2.513 -8.627 -1.691 1.00 87.31 221 LEU A N 1
ATOM 1678 C CA . LEU A 1 221 ? 2.436 -7.956 -0.388 1.00 87.31 221 LEU A CA 1
ATOM 1679 C C . LEU A 1 221 ? 1.285 -6.947 -0.341 1.00 87.31 221 LEU A C 1
ATOM 1681 O O . LEU A 1 221 ? 0.554 -6.864 0.648 1.00 87.31 221 LEU A O 1
ATOM 1685 N N . TYR A 1 222 ? 1.096 -6.203 -1.431 1.00 88.81 222 TYR A N 1
ATOM 1686 C CA . TYR A 1 222 ? 0.036 -5.212 -1.536 1.00 88.81 222 TYR A CA 1
ATOM 1687 C C . TYR A 1 222 ? -1.357 -5.852 -1.503 1.00 88.81 222 TYR A C 1
ATOM 1689 O O . TYR A 1 222 ? -2.201 -5.428 -0.717 1.00 88.81 222 TYR A O 1
ATOM 1697 N N . ASN A 1 223 ? -1.587 -6.914 -2.283 1.00 89.88 223 ASN A N 1
ATOM 1698 C CA . ASN A 1 223 ? -2.859 -7.643 -2.256 1.00 89.88 223 ASN A CA 1
ATOM 1699 C C . ASN A 1 223 ? -3.154 -8.223 -0.872 1.00 89.88 223 ASN A C 1
ATOM 1701 O O . ASN A 1 223 ? -4.241 -8.012 -0.342 1.00 89.88 223 ASN A O 1
ATOM 1705 N N . MET A 1 224 ? -2.168 -8.877 -0.258 1.00 88.81 224 MET A N 1
ATOM 1706 C CA . MET A 1 224 ? -2.325 -9.488 1.061 1.00 88.81 224 MET A CA 1
ATOM 1707 C C . MET A 1 224 ? -2.659 -8.452 2.143 1.00 88.81 224 MET A C 1
ATOM 1709 O O . MET A 1 224 ? -3.519 -8.689 2.987 1.00 88.81 224 MET A O 1
ATOM 1713 N N . THR A 1 225 ? -2.063 -7.259 2.062 1.00 91.50 225 THR A N 1
ATOM 1714 C CA . THR A 1 225 ? -2.406 -6.140 2.954 1.00 91.50 225 THR A CA 1
ATOM 1715 C C . THR A 1 225 ? -3.880 -5.748 2.817 1.00 91.50 225 THR A C 1
ATOM 1717 O O . THR A 1 225 ? -4.575 -5.563 3.817 1.00 91.50 225 THR A O 1
ATOM 1720 N N . TYR A 1 226 ? -4.383 -5.640 1.585 1.00 93.19 226 TYR A N 1
ATOM 1721 C CA . TYR A 1 226 ? -5.786 -5.303 1.348 1.00 93.19 226 TYR A CA 1
ATOM 1722 C C . TYR A 1 226 ? -6.747 -6.415 1.745 1.00 93.19 226 TYR A C 1
ATOM 1724 O O . TYR A 1 226 ? -7.865 -6.094 2.150 1.00 93.19 226 TYR A O 1
ATOM 1732 N N . PHE A 1 227 ? -6.347 -7.686 1.654 1.00 93.00 227 PHE A N 1
ATOM 1733 C CA . PHE A 1 227 ? -7.190 -8.797 2.094 1.00 93.00 227 PHE A CA 1
ATOM 1734 C C . PHE A 1 227 ? -7.553 -8.651 3.562 1.00 93.00 227 PHE A C 1
ATOM 1736 O O . PHE A 1 227 ? -8.746 -8.649 3.848 1.00 93.00 227 PHE A O 1
ATOM 1743 N N . GLY A 1 228 ? -6.577 -8.377 4.431 1.00 91.00 228 GLY A N 1
ATOM 1744 C CA . GLY A 1 228 ? -6.832 -8.142 5.852 1.00 91.00 228 GLY A CA 1
ATOM 1745 C C . GLY A 1 228 ? -7.585 -6.837 6.123 1.00 91.00 228 GLY A C 1
ATOM 1746 O O . GLY A 1 228 ? -8.614 -6.834 6.798 1.00 91.00 228 GLY A O 1
ATOM 1747 N N . VAL A 1 229 ? -7.122 -5.711 5.568 1.00 93.00 229 VAL A N 1
ATOM 1748 C CA . VAL A 1 229 ? -7.709 -4.386 5.860 1.00 93.00 229 VAL A CA 1
ATOM 1749 C C . VAL A 1 229 ? -9.170 -4.293 5.418 1.00 93.00 229 VAL A C 1
ATOM 1751 O O . VAL A 1 229 ? -10.022 -3.802 6.160 1.00 93.00 229 VAL A O 1
ATOM 1754 N N . THR A 1 230 ? -9.485 -4.773 4.216 1.00 95.12 230 THR A N 1
ATOM 1755 C CA . THR A 1 230 ? -10.826 -4.614 3.636 1.00 95.12 230 THR A CA 1
ATOM 1756 C C . THR A 1 230 ? -11.860 -5.491 4.344 1.00 95.12 230 THR A C 1
ATOM 1758 O O . THR A 1 230 ? -13.046 -5.172 4.298 1.00 95.12 230 THR A O 1
ATOM 1761 N N . GLN A 1 231 ? -11.453 -6.524 5.099 1.00 96.25 231 GLN A N 1
ATOM 1762 C CA . GLN A 1 231 ? -12.385 -7.283 5.946 1.00 96.25 231 GLN A CA 1
ATOM 1763 C C . GLN A 1 231 ? -13.025 -6.442 7.057 1.00 96.25 231 GLN A C 1
ATOM 1765 O O . GLN A 1 231 ? -14.053 -6.835 7.603 1.00 96.25 231 GLN A O 1
ATOM 1770 N N . ILE A 1 232 ? -12.473 -5.274 7.390 1.00 94.94 232 ILE A N 1
ATOM 1771 C CA . ILE A 1 232 ? -13.070 -4.360 8.373 1.00 94.94 232 ILE A CA 1
ATOM 1772 C C . ILE A 1 232 ? -14.271 -3.595 7.775 1.00 94.94 232 ILE A C 1
ATOM 1774 O O . ILE A 1 232 ? -15.082 -3.036 8.517 1.00 94.94 232 ILE A O 1
ATOM 1778 N N . LEU A 1 233 ? -14.442 -3.603 6.446 1.00 95.44 233 LEU A N 1
ATOM 1779 C CA . LEU A 1 233 ? -15.497 -2.871 5.735 1.00 95.44 233 LEU A CA 1
ATOM 1780 C C . LEU A 1 233 ? -16.912 -3.093 6.294 1.00 95.44 233 LEU A C 1
ATOM 1782 O O . LEU A 1 233 ? -17.594 -2.095 6.537 1.00 95.44 233 LEU A O 1
ATOM 1786 N N . PRO A 1 234 ? -17.378 -4.326 6.567 1.00 94.62 234 PRO A N 1
ATOM 1787 C CA . PRO A 1 234 ? -18.721 -4.533 7.102 1.00 94.62 234 PRO A CA 1
ATOM 1788 C C . PRO A 1 234 ? -18.909 -3.861 8.467 1.00 94.62 234 PRO A C 1
ATOM 1790 O O . PRO A 1 234 ? -19.928 -3.216 8.699 1.00 94.62 234 PRO A O 1
ATOM 1793 N N . CYS A 1 235 ? -17.907 -3.933 9.348 1.00 93.94 235 CYS A N 1
ATOM 1794 C CA . CYS A 1 235 ? -17.937 -3.269 10.653 1.00 93.94 235 CYS A CA 1
ATOM 1795 C C . CYS A 1 235 ? -18.036 -1.746 10.505 1.00 93.94 235 CYS A C 1
ATOM 1797 O O . CYS A 1 235 ? -18.830 -1.102 11.191 1.00 93.94 235 CYS A O 1
ATOM 1799 N N . PHE A 1 236 ? -17.258 -1.180 9.582 1.00 92.62 236 PHE A N 1
ATOM 1800 C CA . PHE A 1 236 ? -17.270 0.249 9.289 1.00 92.62 236 PHE A CA 1
ATOM 1801 C C . PHE A 1 236 ? -18.628 0.716 8.738 1.00 92.62 236 PHE A C 1
ATOM 1803 O O . PHE A 1 236 ? -19.180 1.711 9.208 1.00 92.62 236 PHE A O 1
ATOM 1810 N N . LEU A 1 237 ? -19.215 -0.034 7.800 1.00 94.00 237 LEU A N 1
ATOM 1811 C CA . LEU A 1 237 ? -20.536 0.266 7.240 1.00 94.00 237 LEU A CA 1
ATOM 1812 C C . LEU A 1 237 ? -21.642 0.170 8.293 1.00 94.00 237 LEU A C 1
ATOM 1814 O O . LEU A 1 237 ? -22.491 1.055 8.367 1.00 94.00 237 LEU A O 1
ATOM 1818 N N . LEU A 1 238 ? -21.626 -0.862 9.139 1.00 94.06 238 LEU A N 1
ATOM 1819 C CA . LEU A 1 238 ? -22.596 -1.003 10.227 1.00 94.06 238 LEU A CA 1
ATOM 1820 C C . LEU A 1 238 ? -22.513 0.167 11.215 1.00 94.06 238 LEU A C 1
ATOM 1822 O O . LEU A 1 238 ? -23.553 0.675 11.639 1.00 94.06 238 LEU A O 1
ATOM 1826 N N . ALA A 1 239 ? -21.302 0.642 11.523 1.00 91.38 239 ALA A N 1
ATOM 1827 C CA . ALA A 1 239 ? -21.099 1.814 12.368 1.00 91.38 239 ALA A CA 1
ATOM 1828 C C . ALA A 1 239 ? -21.701 3.087 11.744 1.00 91.38 239 ALA A C 1
ATOM 1830 O O . ALA A 1 239 ? -22.453 3.793 12.416 1.00 91.38 239 ALA A O 1
ATOM 1831 N N . ILE A 1 240 ? -21.451 3.348 10.454 1.00 91.25 240 ILE A N 1
ATOM 1832 C CA . ILE A 1 240 ? -22.021 4.504 9.733 1.00 91.25 240 ILE A CA 1
ATOM 1833 C C . ILE A 1 240 ? -23.548 4.419 9.659 1.00 91.25 240 ILE A C 1
ATOM 1835 O O . ILE A 1 240 ? -24.246 5.407 9.883 1.00 91.25 240 ILE A O 1
ATOM 1839 N N . LEU A 1 241 ? -24.083 3.231 9.382 1.00 93.25 241 LEU A N 1
ATOM 1840 C CA . LEU A 1 241 ? -25.522 2.997 9.266 1.00 93.25 241 LEU A CA 1
ATOM 1841 C C . LEU A 1 241 ? -26.235 2.929 10.626 1.00 93.25 241 LEU A C 1
ATOM 1843 O O . LEU A 1 241 ? -27.453 2.740 10.666 1.00 93.25 241 LEU A O 1
ATOM 1847 N N . SER A 1 242 ? -25.504 3.096 11.736 1.00 92.19 242 SER A N 1
ATOM 1848 C CA . SER A 1 242 ? -26.026 2.995 13.105 1.00 92.19 242 SER A CA 1
ATOM 1849 C C . SER A 1 242 ? -26.750 1.667 13.361 1.00 92.19 242 SER A C 1
ATOM 1851 O O . SER A 1 242 ? -27.802 1.613 14.007 1.00 92.19 242 SER A O 1
ATOM 1853 N N . ILE A 1 243 ? -26.192 0.579 12.830 1.00 92.19 243 ILE A N 1
ATOM 1854 C CA . ILE A 1 243 ? -26.681 -0.785 13.011 1.00 92.19 243 ILE A CA 1
ATOM 1855 C C . ILE A 1 243 ? -25.764 -1.482 14.014 1.00 92.19 243 ILE A C 1
ATOM 1857 O O . ILE A 1 243 ? -24.557 -1.592 13.809 1.00 92.19 243 ILE A O 1
ATOM 1861 N N . ARG A 1 244 ? -26.339 -1.976 15.110 1.00 90.06 244 ARG A N 1
ATOM 1862 C CA . ARG A 1 244 ? -25.631 -2.813 16.080 1.00 90.06 244 ARG A CA 1
ATOM 1863 C C . ARG A 1 244 ? -25.678 -4.266 15.641 1.00 90.06 244 ARG A C 1
ATOM 1865 O O . ARG A 1 244 ? -26.735 -4.761 15.265 1.00 90.06 244 ARG A O 1
ATOM 1872 N N . ALA A 1 245 ? -24.545 -4.940 15.762 1.00 92.69 245 ALA A N 1
ATOM 1873 C CA . ALA A 1 245 ? -24.412 -6.381 15.616 1.00 92.69 245 ALA A CA 1
ATOM 1874 C C . ALA A 1 245 ? -23.632 -6.939 16.812 1.00 92.69 245 ALA A C 1
ATOM 1876 O O . ALA A 1 245 ? -22.904 -6.211 17.492 1.00 92.69 245 ALA A O 1
ATOM 1877 N N . LYS A 1 246 ? -23.785 -8.235 17.087 1.00 93.50 246 LYS A N 1
ATOM 1878 C CA . LYS A 1 246 ? -23.036 -8.917 18.147 1.00 93.50 246 LYS A CA 1
ATOM 1879 C C . LYS A 1 246 ? -21.522 -8.826 17.891 1.00 93.50 246 LYS A C 1
ATOM 1881 O O . LYS A 1 246 ? -21.093 -9.229 16.811 1.00 93.50 246 LYS A O 1
ATOM 1886 N N . PRO A 1 247 ? -20.698 -8.432 18.883 1.00 92.56 247 PRO A N 1
ATOM 1887 C CA . PRO A 1 247 ? -19.243 -8.353 18.715 1.00 92.56 247 PRO A CA 1
ATOM 1888 C C . PRO A 1 247 ? -18.614 -9.670 18.244 1.00 92.56 247 PRO A C 1
ATOM 1890 O O . PRO A 1 247 ? -17.765 -9.673 17.363 1.00 92.56 247 PRO A O 1
ATOM 1893 N N . GLN A 1 248 ? -19.096 -10.802 18.768 1.00 95.06 248 GLN A N 1
ATOM 1894 C CA . GLN A 1 248 ? -18.628 -12.137 18.379 1.00 95.06 248 GLN A CA 1
ATOM 1895 C C . GLN A 1 248 ? -18.846 -12.431 16.887 1.00 95.06 248 GLN A C 1
ATOM 1897 O O . GLN A 1 248 ? -17.981 -13.024 16.253 1.00 95.06 248 GLN A O 1
ATOM 1902 N N . ALA A 1 249 ? -19.971 -11.983 16.320 1.00 94.12 249 ALA A N 1
ATOM 1903 C CA . ALA A 1 249 ? -20.274 -12.163 14.902 1.00 94.12 249 ALA A CA 1
ATOM 1904 C C . ALA A 1 249 ? -19.375 -11.299 14.010 1.00 94.12 249 ALA A C 1
ATOM 1906 O O . ALA A 1 249 ? -18.933 -11.757 12.961 1.00 94.12 249 ALA A O 1
ATOM 1907 N N . LEU A 1 250 ? -19.072 -10.071 14.448 1.00 95.81 250 LEU A N 1
ATOM 1908 C CA . LEU A 1 250 ? -18.144 -9.176 13.753 1.00 95.81 250 LEU A CA 1
ATOM 1909 C C . LEU A 1 250 ? -16.728 -9.763 13.725 1.00 95.81 250 LEU A C 1
ATOM 1911 O O . LEU A 1 250 ? -16.117 -9.835 12.662 1.00 95.81 250 LEU A O 1
ATOM 1915 N N . CYS A 1 251 ? -16.229 -10.247 14.868 1.00 96.06 251 CYS A N 1
ATOM 1916 C CA . CYS A 1 251 ? -14.920 -10.898 14.938 1.00 96.06 251 CYS A CA 1
ATOM 1917 C C . CYS A 1 251 ? -14.870 -12.174 14.088 1.00 96.06 251 CYS A C 1
ATOM 1919 O O . CYS A 1 251 ? -13.914 -12.370 13.343 1.00 96.06 251 CYS A O 1
ATOM 1921 N N . ALA A 1 252 ? -15.903 -13.022 14.166 1.00 96.31 252 ALA A N 1
ATOM 1922 C CA . ALA A 1 252 ? -15.981 -14.242 13.367 1.00 96.31 252 ALA A CA 1
ATOM 1923 C C . ALA A 1 252 ? -15.993 -13.941 11.862 1.00 96.31 252 ALA A C 1
ATOM 1925 O O . ALA A 1 252 ? -15.266 -14.588 11.115 1.00 96.31 252 ALA A O 1
ATOM 1926 N N . GLY A 1 253 ? -16.759 -12.935 11.424 1.00 96.69 253 GLY A N 1
ATOM 1927 C CA . GLY A 1 253 ? -16.797 -12.511 10.026 1.00 96.69 253 GLY A CA 1
ATOM 1928 C C . GLY A 1 253 ? -15.429 -12.067 9.512 1.00 96.69 253 GLY A C 1
ATOM 1929 O O . GLY A 1 253 ? -14.993 -12.555 8.471 1.00 96.69 253 GLY A O 1
ATOM 1930 N N . ILE A 1 254 ? -14.721 -11.217 10.265 1.00 96.88 254 ILE A N 1
ATOM 1931 C CA . ILE A 1 254 ? -13.368 -10.763 9.904 1.00 96.88 254 ILE A CA 1
ATOM 1932 C C . ILE A 1 254 ? -12.411 -11.953 9.780 1.00 96.88 254 ILE A C 1
ATOM 1934 O O . ILE A 1 254 ? -11.729 -12.073 8.766 1.00 96.88 254 ILE A O 1
ATOM 1938 N N . ILE A 1 255 ? -12.383 -12.843 10.780 1.00 96.88 255 ILE A N 1
ATOM 1939 C CA . ILE A 1 255 ? -11.483 -14.006 10.791 1.00 96.88 255 ILE A CA 1
ATOM 1940 C C . ILE A 1 255 ? -11.781 -14.929 9.607 1.00 96.88 255 ILE A C 1
ATOM 1942 O O . ILE A 1 255 ? -10.864 -15.319 8.892 1.00 96.88 255 ILE A O 1
ATOM 1946 N N . ILE A 1 256 ? -13.053 -15.261 9.372 1.00 97.00 256 ILE A N 1
ATOM 1947 C CA . ILE A 1 256 ? -13.459 -16.133 8.262 1.00 97.00 256 ILE A CA 1
ATOM 1948 C C . ILE A 1 256 ? -13.088 -15.501 6.921 1.00 97.00 256 ILE A C 1
ATOM 1950 O O . ILE A 1 256 ? -12.528 -16.181 6.064 1.00 97.00 256 ILE A O 1
ATOM 1954 N N . GLY A 1 257 ? -13.367 -14.209 6.740 1.00 96.44 257 GLY A N 1
ATOM 1955 C CA . GLY A 1 257 ? -13.052 -13.514 5.498 1.00 96.44 257 GLY A CA 1
ATOM 1956 C C . GLY A 1 257 ? -11.557 -13.444 5.216 1.00 96.44 257 GLY A C 1
ATOM 1957 O O . GLY A 1 257 ? -11.143 -13.666 4.079 1.00 96.44 257 GLY A O 1
ATOM 1958 N N . ASP A 1 258 ? -10.744 -13.190 6.240 1.00 95.00 258 ASP A N 1
ATOM 1959 C CA . ASP A 1 258 ? -9.293 -13.088 6.094 1.00 95.00 258 ASP A CA 1
ATOM 1960 C C . ASP A 1 258 ? -8.648 -14.458 5.846 1.00 95.00 258 ASP A C 1
ATOM 1962 O O . ASP A 1 258 ? -7.873 -14.615 4.904 1.00 95.00 258 ASP A O 1
ATOM 1966 N N . VAL A 1 259 ? -9.044 -15.486 6.608 1.00 95.56 259 VAL A N 1
ATOM 1967 C CA . VAL A 1 259 ? -8.566 -16.867 6.418 1.00 95.56 259 VAL A CA 1
ATOM 1968 C C . VAL A 1 259 ? -8.933 -17.388 5.032 1.00 95.56 259 VAL A C 1
ATOM 1970 O O . VAL A 1 259 ? -8.090 -17.989 4.368 1.00 95.56 259 VAL A O 1
ATOM 1973 N N . LEU A 1 260 ? -10.160 -17.139 4.562 1.00 95.06 260 LEU A N 1
ATOM 1974 C CA . LEU A 1 260 ? -10.565 -17.528 3.212 1.00 95.06 260 LEU A CA 1
ATOM 1975 C C . LEU A 1 260 ? -9.796 -16.738 2.152 1.00 95.06 260 LEU A C 1
ATOM 1977 O O . LEU A 1 260 ? -9.206 -17.345 1.265 1.00 95.06 260 LEU A O 1
ATOM 1981 N N . GLY A 1 261 ? -9.750 -15.407 2.240 1.00 93.62 261 GLY A N 1
ATOM 1982 C CA . GLY A 1 261 ? -9.069 -14.574 1.247 1.00 93.62 261 GLY A CA 1
ATOM 1983 C C . GLY A 1 261 ? -7.578 -14.898 1.129 1.00 93.62 261 GLY A C 1
ATOM 1984 O O . GLY A 1 261 ? -7.085 -15.168 0.032 1.00 93.62 261 GLY A O 1
ATOM 1985 N N . CYS A 1 262 ? -6.871 -14.942 2.259 1.00 91.81 262 CYS A N 1
ATOM 1986 C CA . CYS A 1 262 ? -5.452 -15.282 2.303 1.00 91.81 262 CYS A CA 1
ATOM 1987 C C . CYS A 1 262 ? -5.200 -16.753 1.947 1.00 91.81 262 CYS A C 1
ATOM 1989 O O . CYS A 1 262 ? -4.285 -17.038 1.178 1.00 91.81 262 CYS A O 1
ATOM 1991 N N . GLY A 1 263 ? -6.010 -17.691 2.444 1.00 91.56 263 GLY A N 1
ATOM 1992 C CA . GLY A 1 263 ? -5.851 -19.120 2.163 1.00 91.56 263 GLY A CA 1
ATOM 1993 C C . GLY A 1 263 ? -6.035 -19.457 0.683 1.00 91.56 263 GLY A C 1
ATOM 1994 O O . GLY A 1 263 ? -5.228 -20.183 0.101 1.00 91.56 263 GLY A O 1
ATOM 1995 N N . LEU A 1 264 ? -7.045 -18.875 0.036 1.00 92.25 264 LEU A N 1
ATOM 1996 C CA . LEU A 1 264 ? -7.273 -19.030 -1.401 1.00 92.25 264 LEU A CA 1
ATOM 1997 C C . LEU A 1 264 ? -6.145 -18.413 -2.233 1.00 92.25 264 LEU A C 1
ATOM 1999 O O . LEU A 1 264 ? -5.712 -19.000 -3.220 1.00 92.25 264 LEU A O 1
ATOM 2003 N N . TYR A 1 265 ? -5.622 -17.264 -1.807 1.00 89.50 265 TYR A N 1
ATOM 2004 C CA . TYR A 1 265 ? -4.501 -16.629 -2.489 1.00 89.50 265 TYR A CA 1
ATOM 2005 C C . TYR A 1 265 ? -3.201 -17.433 -2.378 1.00 89.50 265 TYR A C 1
ATOM 2007 O O . TYR A 1 265 ? -2.511 -17.632 -3.374 1.00 89.50 265 TYR A O 1
ATOM 2015 N N . LEU A 1 266 ? -2.876 -17.916 -1.175 1.00 88.12 266 LEU A N 1
ATOM 2016 C CA . LEU A 1 266 ? -1.647 -18.667 -0.905 1.00 88.12 266 LEU A CA 1
ATOM 2017 C C . LEU A 1 266 ? -1.674 -20.082 -1.492 1.00 88.12 266 LEU A C 1
ATOM 2019 O O . LEU A 1 266 ? -0.627 -20.608 -1.854 1.00 88.12 266 LEU A O 1
ATOM 2023 N N . SER A 1 267 ? -2.854 -20.694 -1.608 1.00 88.06 267 SER A N 1
ATOM 2024 C CA . SER A 1 267 ? -3.017 -22.011 -2.239 1.00 88.06 267 SER A CA 1
ATOM 2025 C C . SER A 1 267 ? -2.932 -21.972 -3.767 1.00 88.06 267 SER A C 1
ATOM 2027 O O . SER A 1 267 ? -2.857 -23.026 -4.395 1.00 88.06 267 SER A O 1
ATOM 2029 N N . GLY A 1 268 ? -2.951 -20.782 -4.379 1.00 83.25 268 GLY A N 1
ATOM 2030 C CA . GLY A 1 268 ? -2.941 -20.628 -5.834 1.00 83.25 268 GLY A CA 1
ATOM 2031 C C . GLY A 1 268 ? -4.209 -21.154 -6.514 1.00 83.25 268 GLY A C 1
ATOM 2032 O O . GLY A 1 268 ? -4.210 -21.336 -7.731 1.00 83.25 268 GLY A O 1
ATOM 2033 N N . ILE A 1 269 ? -5.280 -21.413 -5.751 1.00 83.00 269 ILE A N 1
ATOM 2034 C CA . ILE A 1 269 ? -6.545 -21.894 -6.302 1.00 83.00 269 ILE A CA 1
ATOM 2035 C C . ILE A 1 269 ? -7.174 -20.768 -7.108 1.00 83.00 269 ILE A C 1
ATOM 2037 O O . ILE A 1 269 ? -7.494 -19.694 -6.597 1.00 83.00 269 ILE A O 1
ATOM 2041 N N . ASP A 1 270 ? -7.372 -21.036 -8.390 1.00 77.12 270 ASP A N 1
ATOM 2042 C CA . ASP A 1 270 ? -7.888 -20.048 -9.310 1.00 77.12 270 ASP A CA 1
ATOM 2043 C C . ASP A 1 270 ? -9.422 -19.934 -9.199 1.00 77.12 270 ASP A C 1
ATOM 2045 O O . ASP A 1 270 ? -10.166 -20.874 -9.487 1.00 77.12 270 ASP A O 1
ATOM 2049 N N . MET A 1 271 ? -9.903 -18.746 -8.828 1.00 80.19 271 MET A N 1
ATOM 2050 C CA . MET A 1 271 ? -11.303 -18.463 -8.489 1.00 80.19 271 MET A CA 1
ATOM 2051 C C . MET A 1 271 ? -12.087 -17.790 -9.616 1.00 80.19 271 MET A C 1
ATOM 2053 O O . MET A 1 271 ? -12.713 -16.752 -9.437 1.00 80.19 271 MET A O 1
ATOM 2057 N N . VAL A 1 272 ? -12.037 -18.359 -10.814 1.00 83.00 272 VAL A N 1
ATOM 2058 C CA . VAL A 1 272 ? -12.665 -17.791 -12.026 1.00 83.00 272 VAL A CA 1
ATOM 2059 C C . VAL A 1 272 ? -12.164 -16.376 -12.323 1.00 83.00 272 VAL A C 1
ATOM 2061 O O . VAL A 1 272 ? -12.874 -15.544 -12.872 1.00 83.00 272 VAL A O 1
ATOM 2064 N N . GLY A 1 273 ? -10.910 -16.095 -11.950 1.00 83.81 273 GLY A N 1
ATOM 2065 C CA . GLY A 1 273 ? -10.350 -14.754 -12.054 1.00 83.81 273 GLY A CA 1
ATOM 2066 C C . GLY A 1 273 ? -11.010 -13.758 -11.104 1.00 83.81 273 GLY A C 1
ATOM 2067 O O . GLY A 1 273 ? -10.937 -12.569 -11.343 1.00 83.81 273 GLY A O 1
ATOM 2068 N N . ILE A 1 274 ? -11.680 -14.181 -10.036 1.00 91.19 274 ILE A N 1
ATOM 2069 C CA . ILE A 1 274 ? -12.182 -13.265 -9.010 1.00 91.19 274 ILE A CA 1
ATOM 2070 C C . ILE A 1 274 ? -11.119 -13.117 -7.927 1.00 91.19 274 ILE A C 1
ATOM 2072 O O . ILE A 1 274 ? -10.519 -14.095 -7.482 1.00 91.19 274 ILE A O 1
ATOM 2076 N N . ASN A 1 275 ? -10.896 -11.882 -7.485 1.00 92.50 275 ASN A N 1
ATOM 2077 C CA . ASN A 1 275 ? -10.012 -11.583 -6.372 1.00 92.50 275 ASN A CA 1
ATOM 2078 C C . ASN A 1 275 ? -10.420 -12.389 -5.110 1.00 92.50 275 ASN A C 1
ATOM 2080 O O . ASN A 1 275 ? -11.542 -12.227 -4.621 1.00 92.50 275 ASN A O 1
ATOM 2084 N N . PRO A 1 276 ? -9.520 -13.212 -4.537 1.00 93.75 276 PRO A N 1
ATOM 2085 C CA . PRO A 1 276 ? -9.816 -14.018 -3.353 1.00 93.75 276 PRO A CA 1
ATOM 2086 C C . PRO A 1 276 ? -10.275 -13.218 -2.130 1.00 93.75 276 PRO A C 1
ATOM 2088 O O . PRO A 1 276 ? -11.141 -13.670 -1.384 1.00 93.75 276 PRO A O 1
ATOM 2091 N N . GLY A 1 277 ? -9.753 -12.005 -1.940 1.00 93.94 277 GLY A N 1
ATOM 2092 C CA . GLY A 1 277 ? -10.177 -11.107 -0.868 1.00 93.94 277 GLY A CA 1
ATOM 2093 C C . GLY A 1 277 ? -11.644 -10.695 -0.979 1.00 93.94 277 GLY A C 1
ATOM 2094 O O . GLY A 1 277 ? -12.320 -10.579 0.044 1.00 93.94 277 GLY A O 1
ATOM 2095 N N . LEU A 1 278 ? -12.166 -10.544 -2.202 1.00 95.00 278 LEU A N 1
ATOM 2096 C CA . LEU A 1 278 ? -13.582 -10.254 -2.440 1.00 95.00 278 LEU A CA 1
ATOM 2097 C C . LEU A 1 278 ? -14.469 -11.442 -2.045 1.00 95.00 278 LEU A C 1
ATOM 2099 O O . LEU A 1 278 ? -15.519 -11.245 -1.437 1.00 95.00 278 LEU A O 1
ATOM 2103 N N . ILE A 1 279 ? -14.026 -12.669 -2.325 1.00 95.12 279 ILE A N 1
ATOM 2104 C CA . ILE A 1 279 ? -14.710 -13.898 -1.889 1.00 95.12 279 ILE A CA 1
ATOM 2105 C C . ILE A 1 279 ? -14.710 -13.984 -0.360 1.00 95.12 279 ILE A C 1
ATOM 2107 O O . ILE A 1 279 ? -15.754 -14.227 0.248 1.00 95.12 279 ILE A O 1
ATOM 2111 N N . GLY A 1 280 ? -13.563 -13.704 0.266 1.00 96.19 280 GLY A N 1
ATOM 2112 C CA . GLY A 1 280 ? -13.447 -13.587 1.718 1.00 96.19 280 GLY A CA 1
ATOM 2113 C C . GLY A 1 280 ? -14.408 -12.544 2.297 1.00 96.19 280 GLY A C 1
ATOM 2114 O O . GLY A 1 280 ? -15.113 -12.818 3.265 1.00 96.19 280 GLY A O 1
ATOM 2115 N N . LEU A 1 281 ? -14.527 -11.382 1.654 1.00 96.88 281 LEU A N 1
ATOM 2116 C CA . LEU A 1 281 ? -15.442 -10.323 2.078 1.00 96.88 281 LEU A CA 1
ATOM 2117 C C . LEU A 1 281 ? -16.913 -10.736 1.982 1.00 96.88 281 LEU A C 1
ATOM 2119 O O . LEU A 1 281 ? -17.693 -10.414 2.879 1.00 96.88 281 LEU A O 1
ATOM 2123 N N . VAL A 1 282 ? -17.303 -11.472 0.940 1.00 96.69 282 VAL A N 1
ATOM 2124 C CA . VAL A 1 282 ? -18.658 -12.035 0.851 1.00 96.69 282 VAL A CA 1
ATOM 2125 C C . VAL A 1 282 ? -18.904 -12.986 2.022 1.00 96.69 282 VAL A C 1
ATOM 2127 O O . VAL A 1 282 ? -19.901 -12.829 2.723 1.00 96.69 282 VAL A O 1
ATOM 2130 N N . ALA A 1 283 ? -17.976 -13.904 2.307 1.00 96.94 283 ALA A N 1
ATOM 2131 C CA . ALA A 1 283 ? -18.103 -14.836 3.430 1.00 96.94 283 ALA A CA 1
ATOM 2132 C C . ALA A 1 283 ? -18.185 -14.123 4.795 1.00 96.94 283 ALA A C 1
ATOM 2134 O O . ALA A 1 283 ? -18.978 -14.507 5.661 1.00 96.94 283 ALA A O 1
ATOM 2135 N N . ASN A 1 284 ? -17.414 -13.050 4.972 1.00 97.69 284 ASN A N 1
ATOM 2136 C CA . ASN A 1 284 ? -17.456 -12.181 6.143 1.00 97.69 284 ASN A CA 1
ATOM 2137 C C . ASN A 1 284 ? -18.845 -11.546 6.322 1.00 97.69 284 ASN A C 1
ATOM 2139 O O . ASN A 1 284 ? -19.484 -11.723 7.363 1.00 97.69 284 ASN A O 1
ATOM 2143 N N . ILE A 1 285 ? -19.362 -10.889 5.279 1.00 96.56 285 ILE A N 1
ATOM 2144 C CA . ILE A 1 285 ? -20.695 -10.270 5.295 1.00 96.56 285 ILE A CA 1
ATOM 2145 C C . ILE A 1 285 ? -21.771 -11.318 5.593 1.00 96.56 285 ILE A C 1
ATOM 2147 O O . ILE A 1 285 ? -22.612 -11.096 6.465 1.00 96.56 285 ILE A O 1
ATOM 2151 N N . THR A 1 286 ? -21.730 -12.474 4.928 1.00 96.50 286 THR A N 1
ATOM 2152 C CA . THR A 1 286 ? -22.678 -13.570 5.157 1.00 96.50 286 THR A CA 1
ATOM 2153 C C . THR A 1 286 ? -22.646 -14.040 6.611 1.00 96.50 286 THR A C 1
ATOM 2155 O O . THR A 1 286 ? -23.699 -14.171 7.234 1.00 96.50 286 THR A O 1
ATOM 2158 N N . THR A 1 287 ? -21.459 -14.212 7.195 1.00 96.06 287 THR A N 1
ATOM 2159 C CA . THR A 1 287 ? -21.304 -14.598 8.607 1.00 96.06 287 THR A CA 1
ATOM 2160 C C . THR A 1 287 ? -21.953 -13.577 9.538 1.00 96.06 287 THR A C 1
ATOM 2162 O O . THR A 1 287 ? -22.711 -13.949 10.441 1.00 96.06 287 THR A O 1
ATOM 2165 N N . ILE A 1 288 ? -21.698 -12.286 9.311 1.00 96.00 288 ILE A N 1
ATOM 2166 C CA . ILE A 1 288 ? -22.249 -11.204 10.132 1.00 96.00 288 ILE A CA 1
ATOM 2167 C C . ILE A 1 288 ? -23.773 -11.152 10.010 1.00 96.00 288 ILE A C 1
ATOM 2169 O O . ILE A 1 288 ? -24.459 -11.023 11.022 1.00 96.00 288 ILE A O 1
ATOM 2173 N N . VAL A 1 289 ? -24.321 -11.288 8.803 1.00 93.44 289 VAL A N 1
ATOM 2174 C CA . VAL A 1 289 ? -25.773 -11.262 8.577 1.00 93.44 289 VAL A CA 1
ATOM 2175 C C . VAL A 1 289 ? -26.461 -12.441 9.270 1.00 93.44 289 VAL A C 1
ATOM 2177 O O . VAL A 1 289 ? -27.472 -12.242 9.944 1.00 93.44 289 VAL A O 1
ATOM 2180 N N . LEU A 1 290 ? -25.898 -13.647 9.168 1.00 93.62 290 LEU A N 1
ATOM 2181 C CA . LEU A 1 290 ? -26.491 -14.856 9.746 1.00 93.62 290 LEU A CA 1
ATOM 2182 C C . LEU A 1 290 ? -26.406 -14.894 11.279 1.00 93.62 290 LEU A C 1
ATOM 2184 O O . LEU A 1 290 ? -27.339 -15.342 11.942 1.00 93.62 290 LEU A O 1
ATOM 2188 N N . THR A 1 291 ? -25.302 -14.422 11.864 1.00 92.81 291 THR A N 1
ATOM 2189 C CA . THR A 1 291 ? -25.020 -14.606 13.303 1.00 92.81 291 THR A CA 1
ATOM 2190 C C . THR A 1 291 ? -25.125 -13.322 14.134 1.00 92.81 291 THR A C 1
ATOM 2192 O O . THR A 1 291 ? -25.265 -13.374 15.362 1.00 92.81 291 THR A O 1
ATOM 2195 N N . GLY A 1 292 ? -25.105 -12.154 13.486 1.00 83.94 292 GLY A N 1
ATOM 2196 C CA . GLY A 1 292 ? -24.926 -10.850 14.123 1.00 83.94 292 GLY A CA 1
ATOM 2197 C C . GLY A 1 292 ? -26.156 -10.254 14.792 1.00 83.94 292 GLY A C 1
ATOM 2198 O O . GLY A 1 292 ? -25.981 -9.369 15.627 1.00 83.94 292 GLY A O 1
ATOM 2199 N N . LYS A 1 293 ? -27.373 -10.742 14.498 1.00 86.38 293 LYS A N 1
ATOM 2200 C CA . LYS A 1 293 ? -28.648 -10.162 14.977 1.00 86.38 293 LYS A CA 1
ATOM 2201 C C . LYS A 1 293 ? -28.681 -8.630 14.813 1.00 86.38 293 LYS A C 1
ATOM 2203 O O . LYS A 1 293 ? -28.797 -7.897 15.791 1.00 86.38 293 LYS A O 1
ATOM 2208 N N . CYS A 1 294 ? -28.543 -8.161 13.575 1.00 85.25 294 CYS A N 1
ATOM 2209 C CA . CYS A 1 294 ? -28.428 -6.740 13.254 1.00 85.25 294 CYS A CA 1
ATOM 2210 C C . CYS A 1 294 ? -29.679 -5.937 13.653 1.00 85.25 294 CYS A C 1
ATOM 2212 O O . CYS A 1 294 ? -30.790 -6.258 13.232 1.00 85.25 294 CYS A O 1
ATOM 2214 N N . GLN A 1 295 ? -29.501 -4.871 14.435 1.00 85.31 295 GLN A N 1
ATOM 2215 C CA . GLN A 1 295 ? -30.584 -3.999 14.900 1.00 85.31 295 GLN A CA 1
ATOM 2216 C C . GLN A 1 295 ? -30.227 -2.524 14.703 1.00 85.31 295 GLN A C 1
ATOM 2218 O O . GLN A 1 295 ? -29.148 -2.082 15.099 1.00 85.31 295 GLN A O 1
ATOM 2223 N N . LYS A 1 296 ? -31.143 -1.738 14.123 1.00 84.56 296 LYS A N 1
ATOM 2224 C CA . LYS A 1 296 ? -30.986 -0.278 14.040 1.00 84.56 296 LYS A CA 1
ATOM 2225 C C . LYS A 1 296 ? -31.066 0.338 15.434 1.00 84.56 296 LYS A C 1
ATOM 2227 O O . LYS A 1 296 ? -31.996 0.064 16.191 1.00 84.56 296 LYS A O 1
ATOM 2232 N N . VAL A 1 297 ? -30.125 1.218 15.752 1.00 78.56 297 VAL A N 1
ATOM 2233 C CA . VAL A 1 297 ? -30.166 2.004 16.986 1.00 78.56 297 VAL A CA 1
ATOM 2234 C C . VAL A 1 297 ? -31.226 3.098 16.841 1.00 78.56 297 VAL A C 1
ATOM 2236 O O . VAL A 1 297 ? -31.168 3.900 15.911 1.00 78.56 297 VAL A O 1
ATOM 2239 N N . LYS A 1 298 ? -32.202 3.159 17.759 1.00 68.88 298 LYS A N 1
ATOM 2240 C CA . LYS A 1 298 ? -33.109 4.314 17.852 1.00 68.88 298 LYS A CA 1
ATOM 2241 C C . LYS A 1 298 ? -32.321 5.515 18.376 1.00 68.88 298 LYS A C 1
ATOM 2243 O O . LYS A 1 298 ? -31.810 5.492 19.490 1.00 68.88 298 LYS A O 1
ATOM 2248 N N . MET A 1 299 ? -32.267 6.578 17.580 1.00 55.19 299 MET A N 1
ATOM 2249 C CA . MET A 1 299 ? -31.459 7.791 17.778 1.00 55.19 299 MET A CA 1
ATOM 2250 C C . MET A 1 299 ? -31.924 8.696 18.948 1.00 55.19 299 MET A C 1
ATOM 2252 O O . MET A 1 299 ? -31.559 9.864 19.012 1.00 55.19 299 MET A O 1
ATOM 2256 N N . SER A 1 300 ? -32.738 8.181 19.878 1.00 52.47 300 SER A N 1
ATOM 2257 C CA . SER A 1 300 ? -33.345 8.959 20.970 1.00 52.47 300 SER A CA 1
ATOM 2258 C C . SER A 1 300 ? -32.467 9.077 22.222 1.00 52.47 300 SER A C 1
ATOM 2260 O O . SER A 1 300 ? -32.734 9.947 23.042 1.00 52.47 300 SER A O 1
ATOM 2262 N N . SER A 1 301 ? -31.447 8.230 22.404 1.00 47.94 301 SER A N 1
ATOM 2263 C CA . SER A 1 301 ? -30.719 8.129 23.684 1.00 47.94 301 SER A CA 1
ATOM 2264 C C . SER A 1 301 ? -29.313 8.741 23.695 1.00 47.94 301 SER A C 1
ATOM 2266 O O . SER A 1 301 ? -28.723 8.857 24.756 1.00 47.94 301 SER A O 1
ATOM 2268 N N . TYR A 1 302 ? -28.746 9.133 22.548 1.00 47.84 302 TYR A N 1
ATOM 2269 C CA . TYR A 1 302 ? -27.364 9.651 22.505 1.00 47.84 302 TYR A CA 1
ATOM 2270 C C . TYR A 1 302 ? -27.252 11.153 22.808 1.00 47.84 302 TYR A C 1
ATOM 2272 O O . TYR A 1 302 ? -26.217 11.608 23.287 1.00 47.84 302 TYR A O 1
ATOM 2280 N N . PHE A 1 303 ? -28.310 11.932 22.561 1.00 48.28 303 PHE A N 1
ATOM 2281 C CA . PHE A 1 303 ? -28.298 13.381 22.794 1.00 48.28 303 PHE A CA 1
ATOM 2282 C C . PHE A 1 303 ? -28.741 13.800 24.206 1.00 48.28 303 PHE A C 1
ATOM 2284 O O . PHE A 1 303 ? -28.515 14.954 24.570 1.00 48.28 303 PHE A O 1
ATOM 2291 N N . SER A 1 304 ? -29.345 12.914 25.013 1.00 40.78 304 SER A N 1
ATOM 2292 C CA . SER A 1 304 ? -29.641 13.234 26.421 1.00 40.78 304 SER A CA 1
ATOM 2293 C C . SER A 1 304 ? -28.387 13.152 27.291 1.00 40.78 304 SER A C 1
ATOM 2295 O O . SER A 1 304 ? -28.146 14.059 28.081 1.00 40.78 304 SER A O 1
ATOM 2297 N N . ASP A 1 305 ? -27.535 12.145 27.074 1.00 42.91 305 ASP A N 1
ATOM 2298 C CA . ASP A 1 305 ? -26.336 11.932 27.898 1.00 42.91 305 ASP A CA 1
ATOM 2299 C C . ASP A 1 305 ? -25.230 12.964 27.637 1.00 42.91 305 ASP A C 1
ATOM 2301 O O . ASP A 1 305 ? -24.511 13.349 28.557 1.00 42.91 305 ASP A O 1
ATOM 2305 N N . GLN A 1 306 ? -25.120 13.504 26.416 1.00 44.44 306 GLN A N 1
ATOM 2306 C CA . GLN A 1 306 ? -24.167 14.590 26.145 1.00 44.44 306 GLN A CA 1
ATOM 2307 C C . GLN A 1 306 ? -24.594 15.948 26.716 1.00 44.44 306 GLN A C 1
ATOM 2309 O O . GLN A 1 306 ? -23.733 16.795 26.954 1.00 44.44 306 GLN A O 1
ATOM 2314 N N . LYS A 1 307 ? -25.890 16.178 26.979 1.00 37.47 307 LYS A N 1
ATOM 2315 C CA . LYS A 1 307 ? -26.334 17.431 27.610 1.00 37.47 307 LYS A CA 1
ATOM 2316 C C . LYS A 1 307 ? -25.887 17.534 29.068 1.00 37.47 307 LYS A C 1
ATOM 2318 O O . LYS A 1 307 ? -25.581 18.639 29.499 1.00 37.47 307 LYS A O 1
ATOM 2323 N N . HIS A 1 308 ? -25.762 16.416 29.786 1.00 37.94 308 HIS A N 1
ATOM 2324 C CA . HIS A 1 308 ? -25.292 16.431 31.174 1.00 37.94 308 HIS A CA 1
ATOM 2325 C C . HIS A 1 308 ? -23.804 16.783 31.318 1.00 37.94 308 HIS A C 1
ATOM 2327 O O . HIS A 1 308 ? -23.437 17.443 32.283 1.00 37.94 308 HIS A O 1
ATOM 2333 N N . PHE A 1 309 ? -22.958 16.460 30.333 1.00 40.50 309 PHE A N 1
ATOM 2334 C CA . PHE A 1 309 ? -21.529 16.805 30.378 1.00 40.50 309 PHE A CA 1
ATOM 2335 C C . PHE A 1 309 ? -21.213 18.271 30.041 1.00 40.50 309 PHE A C 1
ATOM 2337 O O . PHE A 1 309 ? -20.143 18.759 30.395 1.00 40.50 309 PHE A O 1
ATOM 2344 N N . VAL A 1 310 ? -22.115 18.993 29.367 1.00 43.22 310 VAL A N 1
ATOM 2345 C CA . VAL A 1 310 ? -21.886 20.401 28.983 1.00 43.22 310 VAL A CA 1
ATOM 2346 C C . VAL A 1 310 ? -22.393 21.378 30.051 1.00 43.22 310 VAL A C 1
ATOM 2348 O O . VAL A 1 310 ? -21.889 22.496 30.148 1.00 43.22 310 VAL A O 1
ATOM 2351 N N . THR A 1 311 ? -23.359 20.978 30.881 1.00 42.28 311 THR A N 1
ATOM 2352 C CA . THR A 1 311 ? -23.939 21.857 31.909 1.00 42.28 311 THR A CA 1
ATOM 2353 C C . THR A 1 311 ? -23.196 21.852 33.243 1.00 42.28 311 THR A C 1
ATOM 2355 O O . THR A 1 311 ? -23.300 22.836 33.966 1.00 42.28 311 THR A O 1
ATOM 2358 N N . ASP A 1 312 ? -22.410 20.819 33.558 1.00 40.03 312 ASP A N 1
ATOM 2359 C CA . ASP A 1 312 ? -21.769 20.692 34.882 1.00 40.03 312 ASP A CA 1
ATOM 2360 C C . ASP A 1 312 ? -20.407 21.416 35.000 1.00 40.03 312 ASP A C 1
ATOM 2362 O O . ASP A 1 312 ? -19.807 21.493 36.066 1.00 40.03 312 ASP A O 1
ATOM 2366 N N . GLY A 1 313 ? -19.913 22.008 33.904 1.00 40.28 313 GLY A N 1
ATOM 2367 C CA . GLY A 1 313 ? -18.666 22.790 33.873 1.00 40.28 313 GLY A CA 1
ATOM 2368 C C . GLY A 1 313 ? -18.832 24.292 34.139 1.00 40.28 313 GLY A C 1
ATOM 2369 O O . GLY A 1 313 ? -17.881 25.051 33.964 1.00 40.28 313 GLY A O 1
ATOM 2370 N N . LYS A 1 314 ? -20.035 24.754 34.505 1.00 40.41 314 LYS A N 1
ATOM 2371 C CA . LYS A 1 314 ? -20.325 26.167 34.804 1.00 40.41 314 LYS A CA 1
ATOM 2372 C C . LYS A 1 314 ? -20.993 26.341 36.166 1.00 40.41 314 LYS A C 1
ATOM 2374 O O . LYS A 1 314 ? -22.041 26.959 36.240 1.00 40.41 314 LYS A O 1
ATOM 2379 N N . THR A 1 315 ? -20.372 25.834 37.227 1.00 38.84 315 THR A N 1
ATOM 2380 C CA . THR A 1 315 ? -20.540 26.357 38.597 1.00 38.84 315 THR A CA 1
ATOM 2381 C C . THR A 1 315 ? -19.521 25.707 39.527 1.00 38.84 315 THR A C 1
ATOM 2383 O O . THR A 1 315 ? -19.803 24.670 40.123 1.00 38.84 315 THR A O 1
ATOM 2386 N N . LYS A 1 316 ? -18.338 26.317 39.632 1.00 35.81 316 LYS A N 1
ATOM 2387 C CA . LYS A 1 316 ? -17.619 26.670 40.870 1.00 35.81 316 LYS A CA 1
ATOM 2388 C C . LYS A 1 316 ? -16.224 27.175 40.527 1.00 35.81 316 LYS A C 1
ATOM 2390 O O . LYS A 1 316 ? -15.573 26.550 39.665 1.00 35.81 316 LYS A O 1
#

Radius of gyration: 23.58 Å; chains: 1; bounding box: 58×49×73 Å

InterPro domains:
  IPR001734 Sodium/solute symporter [PF00474] (3-257)
  IPR001734 Sodium/solute symporter [PS50283] (1-271)
  IPR038377 Sodium/glucose symporter superfamily [G3DSA:1.20.1730.10] (1-312)
  IPR050277 Sodium:Solute Symporter [PTHR48086] (3-293)

Sequence (316 aa):
MLTAGGIVFLYIAISGIRASAYVSVMKDLLVLFIIITIVMALLKTDNISTLFRVGTNELYNTGFSGRQESFAMSTMFFQAIGMPIFPLSCAYLMTARSARTVMRAQIFMPLYMVVFPFMMLIAFYAKYHHLILTSPNDAFIKTVKNLLPPAMIGIVAGGAALSALVVLSGTCLVIGSLVARNLVPGLAEKYQKTTSEMVIILYIVISMALATMVPTLISHLYNMTYFGVTQILPCFLLAILSIRAKPQALCAGIIIGDVLGCGLYLSGIDMVGINPGLIGLVANITTIVLTGKCQKVKMSSYFSDQKHFVTDGKTK

Foldseek 3Di:
DVVLLVVLLVCLVPDDPVNLVVLVVVLVVLVVVLLVVLVVLCVVPDDLVVLVVQLVVCCVVVDPDVLQVQLVVLLVVLCVLLVCQPLLNVVVVVPDPDPVRVVVVVVCVVVVCVVVVSVSSLQSVCVVVVPDDPDSVCSNLSSCVVRDDPVSSVSVVVSVSSVCSSVLSSVLQSQLQCCLDPVDPPPDPVCSVVSSSVRSSVVSVVVVVCCVPPPDPVVVVVLLSSLLSSLCSVVVVCVVQQKAWDPVLSVVLSVQLSCQQVVCVVVVPRDSSRRRSVVSSVSSNVSRVVHTPIDHDDPPPPVVVVVVVVPVVPDD

pLDDT: mean 84.67, std 12.33, range [35.81, 97.69]